Protein AF-A0A0J8B0I5-F1 (afdb_monomer_lite)

Radius of gyration: 16.63 Å; chains: 1; bounding box: 48×39×41 Å

Foldseek 3Di:
DQVQVVVLLVVQVVPPVSVVVCVVVVHDSLNQDAVLVVLCQQLLNAQKDWSQSQDQVCQVVCCVRPVVVVVQACDDDPRFGWHKDFQCAEDEPVDTRHRIIMIGGCNHPCNVVCCCRGHVDNYDYQVSVCVNGVHLDGPVPDDLQQKKKKFKAQPVPRRTNDIDIDGPVCVVSVVVSNVVCCVRSVTDIDIDIGDPVVCVVPD

Structure (mmCIF, N/CA/C/O backbone):
data_AF-A0A0J8B0I5-F1
#
_entry.id   AF-A0A0J8B0I5-F1
#
loop_
_atom_site.group_PDB
_atom_site.id
_atom_site.type_symbol
_atom_site.label_atom_id
_atom_site.label_alt_id
_atom_site.label_comp_id
_atom_site.label_asym_id
_atom_site.label_entity_id
_atom_site.label_seq_id
_atom_site.pdbx_PDB_ins_code
_atom_site.Cartn_x
_atom_site.Cartn_y
_atom_site.Cartn_z
_atom_site.occupancy
_atom_site.B_iso_or_equiv
_atom_site.auth_seq_id
_atom_site.auth_comp_id
_atom_site.auth_asym_id
_atom_site.auth_atom_id
_atom_site.pdbx_PDB_model_num
ATOM 1 N N . PHE A 1 1 ? -8.638 9.004 9.728 1.00 93.38 1 PHE A N 1
ATOM 2 C CA . PHE A 1 1 ? -7.452 8.224 9.320 1.00 93.38 1 PHE A CA 1
ATOM 3 C C . PHE A 1 1 ? -6.176 9.071 9.271 1.00 93.38 1 PHE A C 1
ATOM 5 O O . PHE A 1 1 ? -5.475 9.042 10.267 1.00 93.38 1 PHE A O 1
ATOM 12 N N . ARG A 1 2 ? -5.913 9.894 8.232 1.00 92.44 2 ARG A N 1
ATOM 13 C CA . ARG A 1 2 ? -4.651 10.672 8.061 1.00 92.44 2 ARG A CA 1
ATOM 14 C C . ARG A 1 2 ? -4.089 11.294 9.349 1.00 92.44 2 ARG A C 1
ATOM 16 O O . ARG A 1 2 ? -3.012 10.924 9.771 1.00 92.44 2 ARG A O 1
ATOM 23 N N . LYS A 1 3 ? -4.862 12.154 10.027 1.00 93.31 3 LYS A N 1
ATOM 24 C CA . LYS A 1 3 ? -4.422 12.821 11.271 1.00 93.31 3 LYS A CA 1
ATOM 25 C C . LYS A 1 3 ? -3.973 11.851 12.377 1.00 93.31 3 LYS A C 1
ATOM 27 O O . LYS A 1 3 ? -3.073 12.177 13.135 1.00 93.31 3 LYS A O 1
ATOM 32 N N . ILE A 1 4 ? -4.632 10.697 12.487 1.00 95.81 4 ILE A N 1
ATOM 33 C CA . ILE A 1 4 ? -4.350 9.685 13.515 1.00 95.81 4 ILE A CA 1
ATOM 34 C C . ILE A 1 4 ? -3.094 8.900 13.134 1.00 95.81 4 ILE A C 1
ATOM 36 O O . ILE A 1 4 ? -2.227 8.690 13.974 1.00 95.81 4 ILE A O 1
ATOM 40 N N . GLU A 1 5 ? -2.973 8.521 11.861 1.00 94.06 5 GLU A N 1
ATOM 41 C CA . GLU A 1 5 ? -1.766 7.880 11.340 1.00 94.06 5 GLU A CA 1
ATOM 42 C C . GLU A 1 5 ? -0.538 8.791 11.503 1.00 94.06 5 GLU A C 1
ATOM 44 O O . GLU A 1 5 ? 0.481 8.355 12.031 1.00 94.06 5 GLU A O 1
ATOM 49 N N . ASP A 1 6 ? -0.648 10.067 11.121 1.00 90.75 6 ASP A N 1
ATOM 50 C CA . ASP A 1 6 ? 0.443 11.036 11.255 1.00 90.75 6 ASP A CA 1
ATOM 51 C C . ASP A 1 6 ? 0.885 11.200 12.716 1.00 90.75 6 ASP A C 1
ATOM 53 O O . ASP A 1 6 ? 2.084 11.248 12.999 1.00 90.75 6 ASP A O 1
ATOM 57 N N . ALA A 1 7 ? -0.068 11.260 13.653 1.00 92.12 7 ALA A N 1
ATOM 58 C CA . ALA A 1 7 ? 0.228 11.324 15.081 1.00 92.12 7 ALA A CA 1
ATOM 59 C C . ALA A 1 7 ? 0.941 10.054 15.580 1.00 92.12 7 ALA A C 1
ATOM 61 O O . ALA A 1 7 ? 1.969 10.160 16.243 1.00 92.12 7 ALA A O 1
ATOM 62 N N . CYS A 1 8 ? 0.445 8.870 15.205 1.00 92.50 8 CYS A N 1
ATOM 63 C CA . CYS A 1 8 ? 1.052 7.580 15.544 1.00 92.50 8 CYS A CA 1
ATOM 64 C C . CYS A 1 8 ? 2.508 7.496 15.066 1.00 92.50 8 CYS A C 1
ATOM 66 O O . CYS A 1 8 ? 3.409 7.193 15.852 1.00 92.50 8 CYS A O 1
ATOM 68 N N . TRP A 1 9 ? 2.763 7.844 13.801 1.00 89.69 9 TRP A N 1
ATOM 69 C CA . TRP A 1 9 ? 4.121 7.850 13.265 1.00 89.69 9 TRP A CA 1
ATOM 70 C C . TRP A 1 9 ? 5.005 8.889 13.936 1.00 89.69 9 TRP A C 1
ATOM 72 O O . TRP A 1 9 ? 6.150 8.575 14.237 1.00 89.69 9 TRP A O 1
ATOM 82 N N . SER A 1 10 ? 4.480 10.076 14.246 1.00 88.94 10 SER A N 1
ATOM 83 C CA . SER A 1 10 ? 5.233 11.108 14.973 1.00 88.94 10 SER A CA 1
ATOM 84 C C . SER A 1 10 ? 5.666 10.634 16.366 1.00 88.94 10 SER A C 1
ATOM 86 O O . SER A 1 10 ? 6.765 10.955 16.810 1.00 88.94 10 SER A O 1
ATOM 88 N N . THR A 1 11 ? 4.839 9.835 17.044 1.00 89.81 11 THR A N 1
ATOM 89 C CA . THR A 1 11 ? 5.200 9.203 18.321 1.00 89.81 11 THR A CA 1
ATOM 90 C C . THR A 1 11 ? 6.237 8.095 18.140 1.00 89.81 11 THR A C 1
ATOM 92 O O . THR A 1 11 ? 7.192 8.025 18.908 1.00 89.81 11 THR A O 1
ATOM 95 N N . LEU A 1 12 ? 6.084 7.237 17.128 1.00 87.75 12 LEU A N 1
ATOM 96 C CA . LEU A 1 12 ? 6.985 6.100 16.917 1.00 87.75 12 LEU A CA 1
ATOM 97 C C . LEU A 1 12 ? 8.371 6.507 16.409 1.00 87.75 12 LEU A C 1
ATOM 99 O O . LEU A 1 12 ? 9.351 5.898 16.819 1.00 87.75 12 LEU A O 1
ATOM 103 N N . VAL A 1 13 ? 8.496 7.550 15.585 1.00 87.25 13 VAL A N 1
ATOM 104 C CA . VAL A 1 13 ? 9.822 8.038 15.149 1.00 87.25 13 VAL A CA 1
ATOM 105 C C . VAL A 1 13 ? 10.634 8.672 16.281 1.00 87.25 13 VAL A C 1
ATOM 107 O O . VAL A 1 13 ? 11.837 8.838 16.134 1.00 87.25 13 VAL A O 1
ATOM 110 N N . ALA A 1 14 ? 10.004 9.000 17.413 1.00 86.69 14 ALA A N 1
ATOM 111 C CA . ALA A 1 14 ? 10.704 9.410 18.630 1.00 86.69 14 ALA A CA 1
ATOM 112 C C . ALA A 1 14 ? 11.226 8.215 19.459 1.00 86.69 14 ALA A C 1
ATOM 114 O O . ALA A 1 14 ? 11.848 8.419 20.497 1.00 86.69 14 ALA A O 1
ATOM 115 N N . ASN A 1 15 ? 10.948 6.975 19.039 1.00 88.31 15 ASN A N 1
ATOM 116 C CA . ASN A 1 15 ? 11.415 5.755 19.687 1.00 88.31 15 ASN A CA 1
ATOM 117 C C . ASN A 1 15 ? 12.621 5.177 18.927 1.00 88.31 15 ASN A C 1
ATOM 119 O O . ASN A 1 15 ? 12.478 4.681 17.809 1.00 88.31 15 ASN A O 1
ATOM 123 N N . ASP A 1 16 ? 13.796 5.184 19.559 1.00 88.31 16 ASP A N 1
ATOM 124 C CA . ASP A 1 16 ? 15.051 4.716 18.952 1.00 88.31 16 ASP A CA 1
ATOM 125 C C . ASP A 1 16 ? 14.989 3.257 18.479 1.00 88.31 16 ASP A C 1
ATOM 127 O O . ASP A 1 16 ? 15.507 2.930 17.413 1.00 88.31 16 ASP A O 1
ATOM 131 N N . ASP A 1 17 ? 14.316 2.374 19.223 1.00 89.56 17 ASP A N 1
ATOM 132 C CA . ASP A 1 17 ? 14.155 0.964 18.840 1.00 89.56 17 ASP A CA 1
ATOM 133 C C . ASP A 1 17 ? 13.307 0.829 17.564 1.00 89.56 17 ASP A C 1
ATOM 135 O O . ASP A 1 17 ? 13.576 -0.022 16.713 1.00 89.56 17 ASP A O 1
ATOM 139 N N . PHE A 1 18 ? 12.308 1.696 17.379 1.00 88.44 18 PHE A N 1
ATOM 140 C CA . PHE A 1 18 ? 11.523 1.734 16.146 1.00 88.44 18 PHE A CA 1
ATOM 141 C C . PHE A 1 18 ? 12.372 2.201 14.963 1.00 88.44 18 PHE A C 1
ATOM 143 O O . PHE A 1 18 ? 12.383 1.532 13.930 1.00 88.44 18 PHE A O 1
ATOM 150 N N . VAL A 1 19 ? 13.122 3.294 15.127 1.00 87.31 19 VAL A N 1
ATOM 151 C CA . VAL A 1 19 ? 13.994 3.845 14.076 1.00 87.31 19 VAL A CA 1
ATOM 152 C C . VAL A 1 19 ? 15.066 2.834 13.666 1.00 87.31 19 VAL A C 1
ATOM 154 O O . VAL A 1 19 ? 15.187 2.527 12.483 1.00 87.31 19 VAL A O 1
ATOM 157 N N . GLN A 1 20 ? 15.748 2.209 14.630 1.00 87.12 20 GLN A N 1
ATOM 158 C CA . GLN A 1 20 ? 16.742 1.164 14.358 1.00 87.12 20 GLN A CA 1
ATOM 159 C C . GLN A 1 20 ? 16.147 -0.024 13.588 1.00 87.12 20 GLN A C 1
ATOM 161 O O . GLN A 1 20 ? 16.802 -0.601 12.720 1.00 87.12 20 GLN A O 1
ATOM 166 N N . CYS A 1 21 ? 14.895 -0.392 13.876 1.00 86.44 21 CYS A N 1
ATOM 167 C CA . CYS A 1 21 ? 14.205 -1.460 13.155 1.00 86.44 21 CYS A CA 1
ATOM 168 C C . CYS A 1 21 ? 13.904 -1.098 11.697 1.00 86.44 21 CYS A C 1
ATOM 170 O O . CYS A 1 21 ? 13.974 -1.976 10.834 1.00 86.44 21 CYS A O 1
ATOM 172 N N . LEU A 1 22 ? 13.574 0.165 11.419 1.00 85.69 22 LEU A N 1
ATOM 173 C CA . LEU A 1 22 ? 13.362 0.652 10.056 1.00 85.69 22 LEU A CA 1
ATOM 174 C C . LEU A 1 22 ? 14.678 0.736 9.280 1.00 85.69 22 LEU A C 1
ATOM 176 O O . LEU A 1 22 ? 14.752 0.232 8.157 1.00 85.69 22 LEU A O 1
ATOM 180 N N . ASP A 1 23 ? 15.725 1.274 9.906 1.00 84.69 23 ASP A N 1
ATOM 181 C CA . ASP A 1 23 ? 17.054 1.409 9.303 1.00 84.69 23 ASP A CA 1
ATOM 182 C C . ASP A 1 23 ? 17.643 0.043 8.940 1.00 84.69 23 ASP A C 1
ATOM 184 O O . ASP A 1 23 ? 18.123 -0.154 7.823 1.00 84.69 23 ASP A O 1
ATOM 188 N N . ALA A 1 24 ? 17.516 -0.945 9.833 1.00 84.50 24 ALA A N 1
ATOM 189 C CA . ALA A 1 24 ? 17.946 -2.321 9.577 1.00 84.50 24 ALA A CA 1
ATOM 190 C C . ALA A 1 24 ? 17.230 -2.974 8.378 1.00 84.50 24 ALA A C 1
ATOM 192 O O . ALA A 1 24 ? 17.738 -3.937 7.805 1.00 84.50 24 ALA A O 1
ATOM 193 N N . LYS A 1 25 ? 16.055 -2.461 7.995 1.00 78.56 25 LYS A N 1
ATOM 194 C CA . LYS A 1 25 ? 15.281 -2.911 6.831 1.00 78.56 25 LYS A CA 1
ATOM 195 C C . LYS A 1 25 ? 15.440 -2.006 5.607 1.00 78.56 25 LYS A C 1
ATOM 197 O O . LYS A 1 25 ? 14.862 -2.307 4.568 1.00 78.56 25 LYS A O 1
ATOM 202 N N . GLY A 1 26 ? 16.188 -0.907 5.717 1.00 80.62 26 GLY A N 1
ATOM 203 C CA . GLY A 1 26 ? 16.295 0.106 4.665 1.00 80.62 26 GLY A CA 1
ATOM 204 C C . GLY A 1 26 ? 14.974 0.823 4.362 1.00 80.62 26 GLY A C 1
ATOM 205 O O . GLY A 1 26 ? 14.811 1.365 3.269 1.00 80.62 26 GLY A O 1
ATOM 206 N N . VAL A 1 27 ? 14.023 0.815 5.300 1.00 77.94 27 VAL A N 1
ATOM 207 C CA . VAL A 1 27 ? 12.700 1.427 5.131 1.00 77.94 27 VAL A CA 1
ATOM 208 C C . VAL A 1 27 ? 12.740 2.846 5.674 1.00 77.94 27 VAL A C 1
ATOM 210 O O . VAL A 1 27 ? 13.130 3.079 6.813 1.00 77.94 27 VAL A O 1
ATOM 213 N N . ARG A 1 28 ? 12.298 3.818 4.877 1.00 73.19 28 ARG A N 1
ATOM 214 C CA . ARG A 1 28 ? 12.150 5.197 5.350 1.00 73.19 28 ARG A CA 1
ATOM 215 C C . ARG A 1 28 ? 10.818 5.375 6.074 1.00 73.19 28 ARG A C 1
ATOM 217 O O . ARG A 1 28 ? 9.810 4.787 5.694 1.00 73.19 28 ARG A O 1
ATOM 224 N N . SER A 1 29 ? 10.781 6.255 7.071 1.00 68.94 29 SER A N 1
ATOM 225 C CA . SER A 1 29 ? 9.561 6.530 7.843 1.00 68.94 29 SER A CA 1
ATOM 226 C C . SER A 1 29 ? 8.408 7.102 7.003 1.00 68.94 29 SER A C 1
ATOM 228 O O . SER A 1 29 ? 7.244 6.887 7.335 1.00 68.94 29 SER A O 1
ATOM 230 N N . ASP A 1 30 ? 8.698 7.789 5.893 1.00 67.31 30 ASP A N 1
ATOM 231 C CA . ASP A 1 30 ? 7.682 8.284 4.958 1.00 67.31 30 ASP A CA 1
ATOM 232 C C . ASP A 1 30 ? 7.039 7.174 4.114 1.00 67.31 30 ASP A C 1
ATOM 234 O O . ASP A 1 30 ? 5.882 7.327 3.722 1.00 67.31 30 ASP A O 1
ATOM 238 N N . ALA A 1 31 ? 7.727 6.046 3.911 1.00 68.94 31 ALA A N 1
ATOM 239 C CA . ALA A 1 31 ? 7.198 4.872 3.211 1.00 68.94 31 ALA A CA 1
ATOM 240 C C . ALA A 1 31 ? 6.161 4.083 4.036 1.00 68.94 31 ALA A C 1
ATOM 242 O O . ALA A 1 31 ? 5.453 3.240 3.494 1.00 68.94 31 ALA A O 1
ATOM 243 N N . LEU A 1 32 ? 6.032 4.370 5.338 1.00 79.62 32 LEU A N 1
ATOM 244 C CA . LEU A 1 32 ? 5.053 3.723 6.222 1.00 79.62 32 LEU A CA 1
ATOM 245 C C . LEU A 1 32 ? 3.645 4.313 6.117 1.00 79.62 32 LEU A C 1
ATOM 247 O O . LEU A 1 32 ? 2.687 3.731 6.626 1.00 79.62 32 LEU A O 1
ATOM 251 N N . ARG A 1 33 ? 3.519 5.500 5.518 1.00 86.62 33 ARG A N 1
ATOM 252 C CA . ARG A 1 33 ? 2.250 6.220 5.429 1.00 86.62 33 ARG A CA 1
ATOM 253 C C . ARG A 1 33 ? 1.376 5.592 4.358 1.00 86.62 33 ARG A C 1
ATOM 255 O O . ARG A 1 33 ? 1.685 5.672 3.174 1.00 86.62 33 ARG A O 1
ATOM 262 N N . ILE A 1 34 ? 0.237 5.051 4.773 1.00 91.19 34 ILE A N 1
ATOM 263 C CA . ILE A 1 34 ? -0.727 4.421 3.869 1.00 91.19 34 ILE A CA 1
ATOM 264 C C . ILE A 1 34 ? -2.004 5.244 3.686 1.00 91.19 34 ILE A C 1
ATOM 266 O O . ILE A 1 34 ? -2.812 4.898 2.827 1.00 91.19 34 ILE A O 1
ATOM 270 N N . HIS A 1 35 ? -2.226 6.342 4.429 1.00 91.12 35 HIS A N 1
ATOM 271 C CA . HIS A 1 35 ? -3.487 7.102 4.354 1.00 91.12 35 HIS A CA 1
ATOM 272 C C . HIS A 1 35 ? -3.877 7.551 2.945 1.00 91.12 35 HIS A C 1
ATOM 274 O O . HIS A 1 35 ? -5.065 7.680 2.647 1.00 91.12 35 HIS A O 1
ATOM 280 N N . ALA A 1 36 ? -2.899 7.829 2.091 1.00 87.88 36 ALA A N 1
ATOM 281 C CA . ALA A 1 36 ? -3.153 8.250 0.726 1.00 87.88 36 ALA A CA 1
ATOM 282 C C . ALA A 1 36 ? -3.623 7.076 -0.151 1.00 87.88 36 ALA A C 1
ATOM 284 O O . ALA A 1 36 ? -4.564 7.234 -0.926 1.00 87.88 36 ALA A O 1
ATOM 285 N N . GLU A 1 37 ? -3.087 5.871 0.049 1.00 91.81 37 GLU A N 1
ATOM 286 C CA . GLU A 1 37 ? -3.643 4.666 -0.568 1.00 91.81 37 GLU A CA 1
ATOM 287 C C . GLU A 1 37 ? -5.017 4.299 0.010 1.00 91.81 37 GLU A C 1
ATOM 289 O O . GLU A 1 37 ? -5.921 3.906 -0.732 1.00 91.81 37 GLU A O 1
ATOM 294 N N . ILE A 1 38 ? -5.235 4.510 1.313 1.00 94.06 38 ILE A N 1
ATOM 295 C CA . ILE A 1 38 ? -6.562 4.362 1.928 1.00 94.06 38 ILE A CA 1
ATOM 296 C C . ILE A 1 38 ? -7.570 5.315 1.285 1.00 94.06 38 ILE A C 1
ATOM 298 O O . ILE A 1 38 ? -8.698 4.908 1.008 1.00 94.06 38 ILE A O 1
ATOM 302 N N . LEU A 1 39 ? -7.175 6.552 0.973 1.00 91.44 39 LEU A N 1
ATOM 303 C CA . LEU A 1 39 ? -8.024 7.478 0.226 1.00 91.44 39 LEU A CA 1
ATOM 304 C C . LEU A 1 39 ? -8.413 6.903 -1.145 1.00 91.44 39 LEU A C 1
ATOM 306 O O . LEU A 1 39 ? -9.578 7.003 -1.526 1.00 91.44 39 LEU A O 1
ATOM 310 N N . PHE A 1 40 ? -7.496 6.243 -1.858 1.00 92.00 40 PHE A N 1
ATOM 311 C CA . PHE A 1 40 ? -7.823 5.570 -3.118 1.00 92.00 40 PHE A CA 1
ATOM 312 C C . PHE A 1 40 ? -8.828 4.424 -2.935 1.00 92.00 40 PHE A C 1
ATOM 314 O O . PHE A 1 40 ? -9.755 4.296 -3.738 1.00 92.00 40 PHE A O 1
ATOM 321 N N . CYS A 1 41 ? -8.712 3.634 -1.862 1.00 93.38 41 CYS A N 1
ATOM 322 C CA . CYS A 1 41 ? -9.718 2.628 -1.504 1.00 93.38 41 CYS A CA 1
ATOM 323 C C . CYS A 1 41 ? -11.091 3.253 -1.224 1.00 93.38 41 CYS A C 1
ATOM 325 O O . CYS A 1 41 ? -12.102 2.790 -1.756 1.00 93.38 41 CYS A O 1
ATOM 327 N N . LEU A 1 42 ? -11.128 4.336 -0.441 1.00 93.31 42 LEU A N 1
ATOM 328 C CA . LEU A 1 42 ? -12.356 5.055 -0.083 1.00 93.31 42 LEU A CA 1
ATOM 329 C C . LEU A 1 42 ? -13.049 5.698 -1.293 1.00 93.31 42 LEU A C 1
ATOM 331 O O . LEU A 1 42 ? -14.270 5.836 -1.302 1.00 93.31 42 LEU A O 1
ATOM 335 N N . ARG A 1 43 ? -12.279 6.068 -2.323 1.00 91.06 43 ARG A N 1
ATOM 336 C CA . ARG A 1 43 ? -12.780 6.591 -3.605 1.00 91.06 43 ARG A CA 1
ATOM 337 C C . ARG A 1 43 ? -13.111 5.500 -4.629 1.00 91.06 43 ARG A C 1
ATOM 339 O O . ARG A 1 43 ? -13.474 5.824 -5.755 1.00 91.06 43 ARG A O 1
ATOM 346 N N . GLY A 1 44 ? -12.979 4.222 -4.269 1.00 90.69 44 GLY A N 1
ATOM 347 C CA . GLY A 1 44 ? -13.272 3.103 -5.168 1.00 90.69 44 GLY A CA 1
ATOM 348 C C . GLY A 1 44 ? -12.269 2.929 -6.315 1.00 90.69 44 GLY A C 1
ATOM 349 O O . GLY A 1 44 ? -12.617 2.346 -7.336 1.00 90.69 44 GLY A O 1
ATOM 350 N N . LEU A 1 45 ? -11.038 3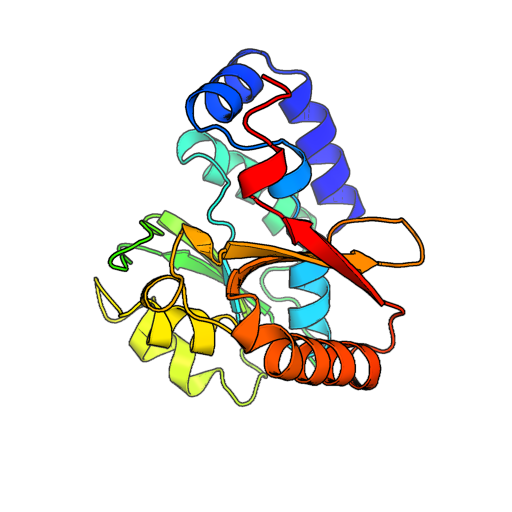.433 -6.174 1.00 90.69 45 LEU A N 1
ATOM 351 C CA . LEU A 1 45 ? -9.963 3.279 -7.170 1.00 90.69 45 LEU A CA 1
ATOM 352 C C . LEU A 1 45 ? -9.124 2.025 -6.947 1.00 90.69 45 LEU A C 1
ATOM 354 O O . LEU A 1 45 ? -8.514 1.495 -7.876 1.00 90.69 45 LEU A O 1
ATOM 358 N N . LYS A 1 46 ? -9.037 1.599 -5.687 1.00 93.88 46 LYS A N 1
ATOM 359 C CA . LYS A 1 46 ? -8.337 0.391 -5.271 1.00 93.88 46 LYS A CA 1
ATOM 360 C C . LYS A 1 46 ? -9.314 -0.499 -4.520 1.00 93.88 46 LYS A C 1
ATOM 362 O O . LYS A 1 46 ? -10.135 -0.025 -3.736 1.00 93.88 46 LYS A O 1
ATOM 367 N N . ALA A 1 47 ? -9.218 -1.798 -4.775 1.00 95.56 47 ALA A N 1
ATOM 368 C CA . ALA A 1 47 ? -9.925 -2.798 -3.987 1.00 95.56 47 ALA A CA 1
ATOM 369 C C . ALA A 1 47 ? -9.208 -3.066 -2.663 1.00 95.56 47 ALA A C 1
ATOM 371 O O . ALA A 1 47 ? -9.852 -3.425 -1.681 1.00 95.56 47 ALA A O 1
ATOM 372 N N . VAL A 1 48 ? -7.877 -2.947 -2.667 1.00 96.31 48 VAL A N 1
ATOM 373 C CA . VAL A 1 48 ? -7.005 -3.405 -1.591 1.00 96.31 48 VAL A CA 1
ATOM 374 C C . VAL A 1 48 ? -5.831 -2.454 -1.398 1.00 96.31 48 VAL A C 1
ATOM 376 O O . VAL A 1 48 ? -5.247 -1.977 -2.373 1.00 96.31 48 VAL A O 1
ATOM 379 N N . VAL A 1 49 ? -5.460 -2.254 -0.134 1.00 95.50 49 VAL A N 1
ATOM 380 C CA . VAL A 1 49 ? -4.178 -1.687 0.305 1.00 95.50 49 VAL A CA 1
ATOM 381 C C . VAL A 1 49 ? -3.561 -2.638 1.321 1.00 95.50 49 VAL A C 1
ATOM 383 O O . VAL A 1 49 ? -4.265 -3.117 2.210 1.00 95.50 49 VAL A O 1
ATOM 386 N N . ILE A 1 50 ? -2.264 -2.913 1.197 1.00 94.62 50 ILE A N 1
ATOM 387 C CA . ILE A 1 50 ? -1.514 -3.760 2.131 1.00 94.62 50 ILE A CA 1
ATOM 388 C C . ILE A 1 50 ? -0.490 -2.882 2.842 1.00 94.62 50 ILE A C 1
ATOM 390 O O . ILE A 1 50 ? 0.329 -2.239 2.196 1.00 94.62 50 ILE A O 1
ATOM 394 N N . ALA A 1 51 ? -0.523 -2.871 4.171 1.00 93.06 51 ALA A N 1
ATOM 395 C CA . ALA A 1 51 ? 0.478 -2.203 4.994 1.00 93.06 51 ALA A CA 1
ATOM 396 C C . ALA A 1 51 ? 1.693 -3.128 5.195 1.00 93.06 51 ALA A C 1
ATOM 398 O O . ALA A 1 51 ? 1.886 -3.683 6.281 1.00 93.06 51 ALA A O 1
ATOM 399 N N . SER A 1 52 ? 2.466 -3.345 4.127 1.00 88.50 52 SER A N 1
ATOM 400 C CA . SER A 1 52 ? 3.613 -4.270 4.105 1.00 88.50 52 SER A CA 1
ATOM 401 C C . SER A 1 52 ? 4.773 -3.804 4.983 1.00 88.50 52 SER A C 1
ATOM 403 O O . SER A 1 52 ? 5.425 -4.612 5.643 1.00 88.50 52 SER A O 1
ATOM 405 N N . GLU A 1 53 ? 4.985 -2.491 5.043 1.00 87.56 53 GLU A N 1
ATOM 406 C CA . GLU A 1 53 ? 6.183 -1.903 5.644 1.00 87.56 53 GLU A CA 1
ATOM 407 C C . GLU A 1 53 ? 6.130 -1.803 7.177 1.00 87.56 53 GLU A C 1
ATOM 409 O O . GLU A 1 53 ? 7.138 -1.510 7.819 1.00 87.56 53 GLU A O 1
ATOM 414 N N . ILE A 1 54 ? 4.981 -2.087 7.805 1.00 89.50 54 ILE A N 1
ATOM 415 C CA . ILE A 1 54 ? 4.849 -2.041 9.267 1.00 89.50 54 ILE A CA 1
ATOM 416 C C . ILE A 1 54 ? 5.548 -3.267 9.878 1.00 89.50 54 ILE A C 1
ATOM 418 O O . ILE A 1 54 ? 5.097 -4.405 9.663 1.00 89.50 54 ILE A O 1
ATOM 422 N N . PRO A 1 55 ? 6.609 -3.088 10.695 1.00 89.12 55 PRO A N 1
ATOM 423 C CA . PRO A 1 55 ? 7.309 -4.221 11.284 1.00 89.12 55 PRO A CA 1
ATOM 424 C C . PRO A 1 55 ? 6.386 -5.041 12.191 1.00 89.12 55 PRO A C 1
ATOM 426 O O . PRO A 1 55 ? 5.579 -4.482 12.930 1.00 89.12 55 PRO A O 1
ATOM 429 N N . ALA A 1 56 ? 6.545 -6.370 12.174 1.00 89.94 56 ALA A N 1
ATOM 430 C CA . ALA A 1 56 ? 5.637 -7.320 12.825 1.00 89.94 56 ALA A CA 1
ATOM 431 C C . ALA A 1 56 ? 5.274 -6.954 14.274 1.00 89.94 56 ALA A C 1
ATOM 433 O O . ALA A 1 56 ? 4.095 -6.940 14.624 1.00 89.94 56 ALA A O 1
ATOM 434 N N . ARG A 1 57 ? 6.265 -6.570 15.091 1.00 90.94 57 ARG A N 1
ATOM 435 C CA . ARG A 1 57 ? 6.059 -6.193 16.500 1.00 90.94 57 ARG A CA 1
ATOM 436 C C . ARG A 1 57 ? 5.227 -4.919 16.709 1.00 90.94 57 ARG A C 1
ATOM 438 O O . ARG A 1 57 ? 4.646 -4.757 17.773 1.00 90.94 57 ARG A O 1
ATOM 445 N N . TYR A 1 58 ? 5.135 -4.042 15.708 1.00 91.94 58 TYR A N 1
ATOM 446 C CA . TYR A 1 58 ? 4.349 -2.803 15.777 1.00 91.94 58 TYR A CA 1
ATOM 447 C C . TYR A 1 58 ? 2.986 -2.910 15.090 1.00 91.94 58 TYR A C 1
ATOM 449 O O . TYR A 1 58 ? 2.212 -1.958 15.141 1.00 91.94 58 TYR A O 1
ATOM 457 N N . ARG A 1 59 ? 2.643 -4.049 14.474 1.00 92.81 59 ARG A N 1
ATOM 458 C CA . ARG A 1 59 ? 1.341 -4.215 13.806 1.00 92.81 59 ARG A CA 1
ATOM 459 C C . ARG A 1 59 ? 0.174 -4.133 14.793 1.00 92.81 59 ARG A C 1
ATOM 461 O O . ARG A 1 59 ? -0.807 -3.465 14.494 1.00 92.81 59 ARG A O 1
ATOM 468 N N . GLY A 1 60 ? 0.315 -4.731 15.981 1.00 94.75 60 GLY A N 1
ATOM 469 C CA . GLY A 1 60 ? -0.667 -4.594 17.066 1.00 94.75 60 GLY A CA 1
ATOM 470 C C . GLY A 1 60 ? -0.788 -3.150 17.555 1.00 94.75 60 GLY A C 1
ATOM 471 O O . GLY A 1 60 ? -1.883 -2.611 17.636 1.00 94.75 60 GLY A O 1
ATOM 472 N N . TYR A 1 61 ? 0.346 -2.467 17.743 1.00 94.62 61 TYR A N 1
ATOM 473 C CA . TYR A 1 61 ? 0.342 -1.047 18.097 1.00 94.62 61 TYR A CA 1
ATOM 474 C C . TYR A 1 61 ? -0.373 -0.191 17.040 1.00 94.62 61 TYR A C 1
ATOM 476 O O . TYR A 1 61 ? -1.194 0.655 17.386 1.00 94.62 61 TYR A O 1
ATOM 484 N N . PHE A 1 62 ? -0.111 -0.421 15.751 1.00 95.44 62 PHE A N 1
ATOM 485 C CA . PHE A 1 62 ? -0.790 0.288 14.666 1.00 95.44 62 PHE A CA 1
ATOM 486 C C . PHE A 1 62 ? -2.292 -0.024 14.614 1.00 95.44 62 PHE A C 1
ATOM 488 O O . PHE A 1 62 ? -3.098 0.868 14.350 1.00 95.44 62 PHE A O 1
ATOM 495 N N . TRP A 1 63 ? -2.687 -1.265 14.900 1.00 97.00 63 TRP A N 1
ATOM 496 C CA . TRP A 1 63 ? -4.095 -1.635 15.024 1.00 97.00 63 TRP A CA 1
ATOM 497 C C . TRP A 1 63 ? -4.793 -0.809 16.114 1.00 97.00 63 TRP A C 1
ATOM 499 O O . TRP A 1 63 ? -5.770 -0.112 15.829 1.00 97.00 63 TRP A O 1
ATOM 509 N N . ASP A 1 64 ? -4.231 -0.807 17.323 1.00 97.31 64 ASP A N 1
ATOM 510 C CA . ASP A 1 64 ? -4.818 -0.152 18.496 1.00 97.31 64 ASP A CA 1
ATOM 511 C C . ASP A 1 64 ? -4.795 1.380 18.409 1.00 97.31 64 ASP A C 1
ATOM 513 O O . ASP A 1 64 ? -5.692 2.042 18.926 1.00 97.31 64 ASP A O 1
ATOM 517 N N . ASN A 1 65 ? -3.787 1.956 17.745 1.00 96.94 65 ASN A N 1
ATOM 518 C CA . ASN A 1 65 ? -3.570 3.407 17.718 1.00 96.94 65 ASN A CA 1
ATOM 519 C C . ASN A 1 65 ? -3.981 4.074 16.400 1.00 96.94 65 ASN A C 1
ATOM 521 O O . ASN A 1 65 ? -4.120 5.295 16.365 1.00 96.94 65 ASN A O 1
ATOM 525 N N . VAL A 1 66 ? -4.199 3.313 15.321 1.00 97.38 66 VAL A N 1
ATOM 526 C CA . VAL A 1 66 ? -4.601 3.859 14.013 1.00 97.38 66 VAL A CA 1
ATOM 527 C C . VAL A 1 66 ? -5.870 3.212 13.491 1.00 97.38 66 VAL A C 1
ATOM 529 O O . VAL A 1 66 ? -6.835 3.928 13.224 1.00 97.38 66 VAL A O 1
ATOM 532 N N . VAL A 1 67 ? -5.910 1.885 13.352 1.00 97.38 67 VAL A N 1
ATOM 533 C CA . VAL A 1 67 ? -7.059 1.204 12.728 1.00 97.38 67 VAL A CA 1
ATOM 534 C C . VAL A 1 67 ? -8.324 1.405 13.558 1.00 97.38 67 VAL A C 1
ATOM 536 O O . VAL A 1 67 ? -9.281 1.998 13.055 1.00 97.38 67 VAL A O 1
ATOM 539 N N . VAL A 1 68 ? -8.302 1.009 14.833 1.00 97.31 68 VAL A N 1
ATOM 540 C CA . VAL A 1 68 ? -9.465 1.112 15.728 1.00 97.31 68 VAL A CA 1
ATOM 541 C C . VAL A 1 68 ? -9.897 2.570 15.938 1.00 97.31 68 VAL A C 1
ATOM 543 O O . VAL A 1 68 ? -11.056 2.884 15.657 1.00 97.31 68 VAL A O 1
ATOM 546 N N . PRO A 1 69 ? -9.015 3.513 16.334 1.00 97.81 69 PRO A N 1
ATOM 547 C CA . PRO A 1 69 ? -9.443 4.881 16.635 1.00 97.81 69 PRO A CA 1
ATOM 548 C C . PRO A 1 69 ? -9.875 5.668 15.397 1.00 97.81 69 PRO A C 1
ATOM 550 O O . PRO A 1 69 ? -10.602 6.655 15.507 1.00 97.81 69 PRO A O 1
ATOM 553 N N . SER A 1 70 ? -9.427 5.268 14.202 1.00 97.38 70 SER A N 1
ATOM 554 C CA . SER A 1 70 ? -9.842 5.930 12.965 1.00 97.38 70 SER A CA 1
ATOM 555 C C . SER A 1 70 ? -11.233 5.539 12.480 1.00 97.38 70 SER A C 1
ATOM 557 O O . SER A 1 70 ? -11.744 6.231 11.595 1.00 97.38 70 SER A O 1
ATOM 559 N N . GLY A 1 71 ? -11.813 4.457 13.014 1.00 97.12 71 GLY A N 1
ATOM 560 C CA . GLY A 1 71 ? -13.091 3.908 12.560 1.00 97.12 71 GLY A CA 1
ATOM 561 C C . GLY A 1 71 ? -13.064 3.426 11.108 1.00 97.12 71 GLY A C 1
ATOM 562 O O . GLY A 1 71 ? -14.099 3.429 10.447 1.00 97.12 71 GLY A O 1
ATOM 563 N N . ILE A 1 72 ? -11.879 3.097 10.576 1.00 97.44 72 ILE A N 1
ATOM 564 C CA . ILE A 1 72 ? -11.735 2.664 9.182 1.00 97.44 72 ILE A CA 1
ATOM 565 C C . ILE A 1 72 ? -12.238 1.235 8.975 1.00 97.44 72 ILE A C 1
ATOM 567 O O . ILE A 1 72 ? -12.791 0.944 7.920 1.00 97.44 72 ILE A O 1
ATOM 571 N N . ASP A 1 73 ? -12.074 0.357 9.965 1.00 97.44 73 ASP A N 1
ATOM 572 C CA . ASP A 1 73 ? -12.654 -0.982 9.928 1.00 97.44 73 ASP A CA 1
ATOM 573 C C . ASP A 1 73 ? -14.159 -0.896 10.199 1.00 97.44 73 ASP A C 1
ATOM 575 O O . ASP A 1 73 ? -14.588 -0.341 11.211 1.00 97.44 73 ASP A O 1
ATOM 579 N N . GLY A 1 74 ? -14.965 -1.374 9.252 1.00 95.81 74 GLY A N 1
ATOM 580 C CA . GLY A 1 74 ? -16.413 -1.176 9.247 1.00 95.81 74 GLY A CA 1
ATOM 581 C C . GLY A 1 74 ? -16.869 0.179 8.691 1.00 95.81 74 GLY A C 1
ATOM 582 O O . GLY A 1 74 ? -18.066 0.472 8.732 1.00 95.81 74 GLY A O 1
ATOM 583 N N . PHE A 1 75 ? -15.964 1.007 8.147 1.00 97.31 75 PHE A N 1
ATOM 584 C CA . PHE A 1 75 ? -16.352 2.255 7.484 1.00 97.31 75 PHE A CA 1
ATOM 585 C C . PHE A 1 75 ? -17.270 1.980 6.290 1.00 97.31 75 PHE A C 1
ATOM 587 O O . PHE A 1 75 ? -16.981 1.102 5.475 1.00 97.31 75 PHE A O 1
ATOM 594 N N . LYS A 1 76 ? -18.323 2.793 6.133 1.00 96.75 76 LYS A N 1
ATOM 595 C CA . LYS A 1 76 ? -19.314 2.642 5.066 1.00 96.75 76 LYS A CA 1
ATOM 596 C C . LYS A 1 76 ? -19.730 3.966 4.436 1.00 96.75 76 LYS A C 1
ATOM 598 O O . LYS A 1 76 ? -20.069 4.921 5.129 1.00 96.75 76 LYS A O 1
ATOM 603 N N . SER A 1 77 ? -19.764 3.986 3.109 1.00 94.06 77 SER A N 1
ATOM 604 C CA . SER A 1 77 ? -20.332 5.048 2.278 1.00 94.06 77 SER A CA 1
ATOM 605 C C . SER A 1 77 ? -20.959 4.456 1.011 1.00 94.06 77 SER A C 1
ATOM 607 O O . SER A 1 77 ? -20.918 3.242 0.785 1.00 94.06 77 SER A O 1
ATOM 609 N N . ASP A 1 78 ? -21.500 5.308 0.141 1.00 89.88 78 ASP A N 1
ATOM 610 C CA . ASP A 1 78 ? -22.002 4.876 -1.168 1.00 89.88 78 ASP A CA 1
ATOM 611 C C . ASP A 1 78 ? -20.897 4.253 -2.037 1.00 89.88 78 ASP A C 1
ATOM 613 O O . ASP A 1 78 ? -21.160 3.325 -2.800 1.00 89.88 78 ASP A O 1
ATOM 617 N N . GLN A 1 79 ? -19.653 4.717 -1.874 1.00 88.31 79 GLN A N 1
ATOM 618 C CA . GLN A 1 79 ? -18.499 4.331 -2.694 1.00 88.31 79 GLN A CA 1
ATOM 619 C C . GLN A 1 79 ? -17.611 3.252 -2.053 1.00 88.31 79 GLN A C 1
ATOM 621 O O . GLN A 1 79 ? -16.864 2.578 -2.767 1.00 88.31 79 GLN A O 1
ATOM 626 N N . ALA A 1 80 ? -17.656 3.078 -0.726 1.00 94.88 80 ALA A N 1
ATOM 627 C CA . ALA A 1 80 ? -16.720 2.201 -0.026 1.00 94.88 80 ALA A CA 1
ATOM 628 C C . ALA A 1 80 ? -17.323 1.459 1.173 1.00 94.88 80 ALA A C 1
ATOM 630 O O . ALA A 1 80 ? -17.998 2.042 2.014 1.00 94.88 80 ALA A O 1
ATOM 631 N N . GLU A 1 81 ? -17.066 0.152 1.175 1.00 97.25 81 GLU A N 1
ATOM 632 C CA . GLU A 1 81 ? -17.203 -0.858 2.232 1.00 97.25 81 GLU A CA 1
ATOM 633 C C . GLU A 1 81 ? -15.865 -1.264 2.858 1.00 97.25 81 GLU A C 1
ATOM 635 O O . GLU A 1 81 ? -15.292 -2.185 2.286 1.00 97.25 81 GLU A O 1
ATOM 640 N N . ILE A 1 82 ? -15.297 -0.639 3.896 1.00 98.00 82 ILE A N 1
ATOM 641 C CA . ILE A 1 82 ? -13.936 -1.028 4.332 1.00 98.00 82 ILE A CA 1
ATOM 642 C C . ILE A 1 82 ? -13.960 -2.106 5.416 1.00 98.00 82 ILE A C 1
ATOM 644 O O . ILE A 1 82 ? -14.579 -1.939 6.462 1.00 98.00 82 ILE A O 1
ATOM 648 N N . VAL A 1 83 ? -13.225 -3.192 5.172 1.00 97.56 83 VAL A N 1
ATOM 649 C CA . VAL A 1 83 ? -12.908 -4.234 6.159 1.00 97.56 83 VAL A CA 1
ATOM 650 C C . VAL A 1 83 ? -11.397 -4.371 6.258 1.00 97.56 83 VAL A C 1
ATOM 652 O O . VAL A 1 83 ? -10.715 -4.456 5.230 1.00 97.56 83 VAL A O 1
ATOM 655 N N . VAL A 1 84 ? -10.877 -4.425 7.480 1.00 97.56 84 VAL A N 1
ATOM 656 C CA . VAL A 1 84 ? -9.452 -4.639 7.738 1.00 97.56 84 VAL A CA 1
ATOM 657 C C . VAL A 1 84 ? -9.223 -6.068 8.214 1.00 97.56 84 VAL A C 1
ATOM 659 O O . VAL A 1 84 ? -9.936 -6.582 9.070 1.00 97.56 84 VAL A O 1
ATOM 662 N N . ARG A 1 85 ? -8.236 -6.745 7.627 1.00 95.75 85 ARG A N 1
ATOM 663 C CA . ARG A 1 85 ? -7.848 -8.112 7.998 1.00 95.75 85 ARG A CA 1
ATOM 664 C C . ARG A 1 85 ? -6.343 -8.237 8.090 1.00 95.75 85 ARG A C 1
ATOM 666 O O . ARG A 1 85 ? -5.615 -7.457 7.486 1.00 95.75 85 ARG A O 1
ATOM 673 N N . GLN A 1 86 ? -5.887 -9.254 8.803 1.00 95.12 86 GLN A N 1
ATOM 674 C CA . GLN A 1 86 ? -4.497 -9.674 8.774 1.00 95.12 86 GLN A CA 1
ATOM 675 C C . GLN A 1 86 ? -4.335 -10.836 7.789 1.00 95.12 86 GLN A C 1
ATOM 677 O O . GLN A 1 86 ? -5.209 -11.698 7.701 1.00 95.12 86 GLN A O 1
ATOM 682 N N . LEU A 1 87 ? -3.244 -10.839 7.024 1.00 94.50 87 LEU A N 1
ATOM 683 C CA . LEU A 1 87 ? -2.856 -11.995 6.213 1.00 94.50 87 LEU A CA 1
ATOM 684 C C . LEU A 1 87 ? -2.230 -13.057 7.106 1.00 94.50 87 LEU A C 1
ATOM 686 O O . LEU A 1 87 ? -1.321 -12.737 7.864 1.00 94.50 87 LEU A O 1
ATOM 690 N N . ASP A 1 88 ? -2.641 -14.312 6.960 1.00 90.62 88 ASP A N 1
ATOM 691 C CA . ASP A 1 88 ? -1.958 -15.420 7.631 1.00 90.62 88 ASP A CA 1
ATOM 692 C C . ASP A 1 88 ? -0.605 -15.671 6.952 1.00 90.62 88 ASP A C 1
ATOM 694 O O . ASP A 1 88 ? 0.457 -15.391 7.509 1.00 90.62 88 ASP A O 1
ATOM 698 N N . GLN A 1 89 ? -0.651 -16.128 5.700 1.00 90.38 89 GLN A N 1
ATOM 699 C CA . GLN A 1 89 ? 0.513 -16.354 4.849 1.00 90.38 89 GLN A CA 1
AT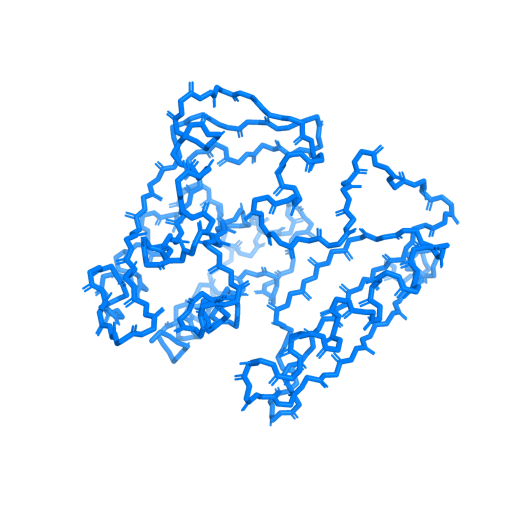OM 700 C C . GLN A 1 89 ? 0.218 -15.853 3.442 1.00 90.38 89 GLN A C 1
ATOM 702 O O . GLN A 1 89 ? -0.783 -16.245 2.843 1.00 90.38 89 GLN A O 1
ATOM 707 N N . LEU A 1 90 ? 1.097 -14.999 2.921 1.00 94.12 90 LEU A N 1
ATOM 708 C CA . LEU A 1 90 ? 1.053 -14.574 1.529 1.00 94.12 90 LEU A CA 1
ATOM 709 C C . LEU A 1 90 ? 2.447 -14.160 1.076 1.00 94.12 90 LEU A C 1
ATOM 711 O O . LEU A 1 90 ? 3.019 -13.202 1.596 1.00 94.12 90 LEU A O 1
ATOM 715 N N . GLN A 1 91 ? 2.956 -14.855 0.070 1.00 94.31 91 GLN A N 1
ATOM 716 C CA . GLN A 1 91 ? 4.257 -14.577 -0.520 1.00 94.31 91 GLN A CA 1
ATOM 717 C C . GLN A 1 91 ? 4.159 -14.456 -2.040 1.00 94.31 91 GLN A C 1
ATOM 719 O O . GLN A 1 91 ? 3.376 -15.147 -2.697 1.00 94.31 91 GLN A O 1
ATOM 724 N N . SER A 1 92 ? 4.987 -13.591 -2.602 1.00 93.06 92 SER A N 1
ATOM 725 C CA . SER A 1 92 ? 5.345 -13.592 -4.014 1.00 93.06 92 SER A CA 1
ATOM 726 C C . SER A 1 92 ? 6.848 -13.845 -4.153 1.00 93.06 92 SER A C 1
ATOM 728 O O . SER A 1 92 ? 7.567 -13.805 -3.152 1.00 93.06 92 SER A O 1
ATOM 730 N N . PRO A 1 93 ? 7.358 -14.127 -5.365 1.00 92.44 93 PRO A N 1
ATOM 731 C CA . PRO A 1 93 ? 8.798 -14.257 -5.580 1.00 92.44 93 PRO A CA 1
ATOM 732 C C . PRO A 1 93 ? 9.615 -13.074 -5.040 1.00 92.44 93 PRO A C 1
ATOM 734 O O . PRO A 1 93 ? 10.726 -13.282 -4.554 1.00 92.44 93 PRO A O 1
ATOM 737 N N . CYS A 1 94 ? 9.071 -11.853 -5.103 1.00 89.12 94 CYS A N 1
ATOM 738 C CA . CYS A 1 94 ? 9.764 -10.649 -4.651 1.00 89.12 94 CYS A CA 1
ATOM 739 C C . CYS A 1 94 ? 9.390 -10.168 -3.239 1.00 89.12 94 CYS A C 1
ATOM 741 O O . CYS A 1 94 ? 10.130 -9.353 -2.689 1.00 89.12 94 CYS A O 1
ATOM 743 N N . LEU A 1 95 ? 8.266 -10.601 -2.654 1.00 90.00 95 LEU A N 1
ATOM 744 C CA . LEU A 1 95 ? 7.728 -10.015 -1.419 1.00 90.00 95 LEU A CA 1
ATOM 745 C C . LEU A 1 95 ? 7.203 -11.070 -0.440 1.00 90.00 95 LEU A C 1
ATOM 747 O O . LEU A 1 95 ? 6.461 -11.975 -0.814 1.00 90.00 95 LEU A O 1
ATOM 751 N N . ASP A 1 96 ? 7.491 -10.879 0.848 1.00 92.19 96 ASP A N 1
ATOM 752 C CA . ASP A 1 96 ? 6.791 -11.564 1.937 1.00 92.19 96 ASP A CA 1
ATOM 753 C C . ASP A 1 96 ? 5.815 -10.598 2.611 1.00 92.19 96 ASP A C 1
ATOM 755 O O . ASP A 1 96 ? 6.211 -9.623 3.250 1.00 92.19 96 ASP A O 1
ATOM 759 N N . LEU A 1 97 ? 4.522 -10.874 2.456 1.00 93.75 97 LEU A N 1
ATOM 760 C CA . LEU A 1 97 ? 3.438 -10.054 2.989 1.00 93.75 97 LEU A CA 1
ATOM 761 C C . LEU A 1 97 ? 2.777 -10.693 4.212 1.00 93.75 97 LEU A C 1
ATOM 763 O O . LEU A 1 97 ? 1.775 -10.173 4.715 1.00 93.75 97 LEU A O 1
ATOM 767 N N . SER A 1 98 ? 3.336 -11.787 4.725 1.00 93.69 98 SER A N 1
ATOM 768 C CA . SER A 1 98 ? 2.752 -12.559 5.819 1.00 93.69 98 SER A CA 1
ATOM 769 C C . SER A 1 98 ? 2.571 -11.719 7.088 1.00 93.69 98 SER A C 1
ATOM 771 O O . SER A 1 98 ? 3.429 -10.928 7.515 1.00 93.69 98 SER A O 1
ATOM 773 N N . GLY A 1 99 ? 1.399 -11.859 7.703 1.00 93.94 99 GLY A N 1
ATOM 774 C CA . GLY A 1 99 ? 0.995 -11.090 8.872 1.00 93.94 99 GLY A CA 1
ATOM 775 C C . GLY A 1 99 ? 0.712 -9.608 8.611 1.00 93.94 99 GLY A C 1
ATOM 776 O O . GLY A 1 99 ? 0.471 -8.903 9.591 1.00 93.94 99 GLY A O 1
ATOM 777 N N . SER A 1 100 ? 0.784 -9.106 7.372 1.00 95.25 100 SER A N 1
ATOM 778 C CA . SER A 1 100 ? 0.497 -7.696 7.068 1.00 95.25 100 SER A CA 1
ATOM 779 C C . SER A 1 100 ? -0.988 -7.379 7.228 1.00 95.25 100 SER A C 1
ATOM 781 O O . SER A 1 100 ? -1.849 -8.242 7.039 1.00 95.25 100 SER A O 1
ATOM 783 N N . LEU A 1 101 ? -1.287 -6.121 7.555 1.00 96.50 101 LEU A N 1
ATOM 784 C CA . LEU A 1 101 ? -2.656 -5.611 7.587 1.00 96.50 101 LEU A CA 1
ATOM 785 C C . LEU A 1 101 ? -3.116 -5.262 6.171 1.00 96.50 101 LEU A C 1
ATOM 787 O O . LEU A 1 101 ? -2.372 -4.666 5.393 1.00 96.50 101 LEU A O 1
ATOM 791 N N . VAL A 1 102 ? -4.356 -5.615 5.857 1.00 96.62 102 VAL A N 1
ATOM 792 C CA . VAL A 1 102 ? -4.968 -5.447 4.542 1.00 96.62 102 VAL A CA 1
ATOM 793 C C . VAL A 1 102 ? -6.285 -4.717 4.698 1.00 96.62 102 VAL A C 1
ATOM 795 O O . VAL A 1 102 ? -7.168 -5.170 5.421 1.00 96.62 102 VAL A O 1
ATOM 798 N N . PHE A 1 103 ? -6.422 -3.608 3.985 1.00 97.50 103 PHE A N 1
ATOM 799 C CA . PHE A 1 103 ? -7.617 -2.777 3.947 1.00 97.50 103 PHE A CA 1
ATOM 800 C C . PHE A 1 103 ? -8.355 -3.071 2.653 1.00 97.50 103 PHE A C 1
ATOM 802 O O . PHE A 1 103 ? -7.815 -2.846 1.569 1.00 97.50 103 PHE A O 1
ATOM 809 N N . ILE A 1 104 ? -9.575 -3.584 2.759 1.00 97.69 104 ILE A N 1
ATOM 810 C CA . ILE A 1 104 ? -10.327 -4.111 1.623 1.00 97.69 104 ILE A CA 1
ATOM 811 C C . ILE A 1 104 ? -11.594 -3.291 1.444 1.00 97.69 104 ILE A C 1
ATOM 813 O O . ILE A 1 104 ? -12.413 -3.234 2.354 1.00 97.69 104 ILE A O 1
ATOM 817 N N . ASN A 1 105 ? -11.789 -2.719 0.258 1.00 97.12 105 ASN A N 1
ATOM 818 C CA . ASN A 1 105 ? -13.074 -2.165 -0.142 1.00 97.12 105 ASN A CA 1
ATOM 819 C C . ASN A 1 105 ? -13.963 -3.273 -0.729 1.00 97.12 105 ASN A C 1
ATOM 821 O O . ASN A 1 105 ? -13.845 -3.618 -1.906 1.00 97.12 105 ASN A O 1
ATOM 825 N N . ILE A 1 106 ? -14.885 -3.807 0.072 1.00 96.44 106 ILE A N 1
ATOM 826 C CA . ILE A 1 106 ? -15.783 -4.898 -0.336 1.00 96.44 106 ILE A CA 1
ATOM 827 C C . ILE A 1 106 ? -16.873 -4.456 -1.327 1.00 96.44 106 ILE A C 1
ATOM 829 O O . ILE A 1 106 ? -17.519 -5.300 -1.942 1.00 96.44 106 ILE A O 1
ATOM 833 N N . ARG A 1 107 ? -17.069 -3.141 -1.514 1.00 95.50 107 ARG A N 1
ATOM 834 C CA . ARG A 1 107 ? -17.948 -2.581 -2.559 1.00 95.50 107 ARG A CA 1
ATOM 835 C C . ARG A 1 107 ? -17.251 -2.438 -3.910 1.00 95.50 107 ARG A C 1
ATOM 837 O O . ARG A 1 107 ? -17.911 -2.177 -4.913 1.00 95.50 107 ARG A O 1
ATOM 844 N N . HIS A 1 108 ? -15.929 -2.590 -3.955 1.00 95.75 108 HIS A N 1
ATOM 845 C CA . HIS A 1 108 ? -15.174 -2.465 -5.192 1.00 95.75 108 HIS A CA 1
ATOM 846 C C . HIS A 1 108 ? -15.492 -3.631 -6.140 1.00 95.75 108 HIS A C 1
ATOM 848 O O . HIS A 1 108 ? -15.514 -4.788 -5.728 1.00 95.75 108 HIS A O 1
ATOM 854 N N . SER A 1 109 ? -15.661 -3.362 -7.437 1.00 93.56 109 SER A N 1
ATOM 855 C CA . SER A 1 109 ? -16.020 -4.389 -8.437 1.00 93.56 109 SER A CA 1
ATOM 856 C C . SER A 1 109 ? -14.997 -5.528 -8.552 1.00 93.56 109 SER A C 1
ATOM 858 O O . SER A 1 109 ? -15.339 -6.644 -8.931 1.00 93.56 109 SER A O 1
ATOM 860 N N . PHE A 1 110 ? -13.741 -5.257 -8.193 1.00 93.19 110 PHE A N 1
ATOM 861 C CA . PHE A 1 110 ? -12.652 -6.240 -8.150 1.00 93.19 110 PHE A CA 1
ATOM 862 C C . PHE A 1 110 ? -12.572 -7.049 -6.839 1.00 93.19 110 PHE A C 1
ATOM 864 O O . PHE A 1 110 ? -11.783 -7.988 -6.759 1.00 93.19 110 PHE A O 1
ATOM 871 N N . TYR A 1 111 ? -13.389 -6.737 -5.823 1.00 93.81 111 TYR A N 1
ATOM 872 C CA . TYR A 1 111 ? -13.417 -7.460 -4.543 1.00 93.81 111 TYR A CA 1
ATOM 873 C C . TYR A 1 111 ? -13.573 -8.989 -4.675 1.00 93.81 111 TYR A C 1
ATOM 875 O O . TYR A 1 111 ? -12.853 -9.701 -3.973 1.00 93.81 111 TYR A O 1
ATOM 883 N N . PRO A 1 112 ? -14.399 -9.540 -5.592 1.00 93.94 112 PRO A N 1
ATOM 884 C CA . PRO A 1 112 ? -14.526 -10.993 -5.745 1.00 93.94 112 PRO A CA 1
ATOM 885 C C . PRO A 1 112 ? -13.204 -11.712 -6.059 1.00 93.94 112 PRO A C 1
ATOM 887 O O . PRO A 1 112 ? -13.069 -12.899 -5.777 1.00 93.94 112 PRO A O 1
ATOM 890 N N . GLN A 1 113 ? -12.214 -11.001 -6.611 1.00 92.50 113 GLN A N 1
ATOM 891 C CA . GLN A 1 113 ? -10.878 -11.539 -6.875 1.00 92.50 113 GLN A CA 1
ATOM 892 C C . GLN A 1 113 ? -9.957 -11.468 -5.648 1.00 92.50 113 GLN A C 1
ATOM 894 O O . GLN A 1 113 ? -8.949 -12.166 -5.601 1.00 92.50 113 GLN A O 1
ATOM 899 N N . VAL A 1 114 ? -10.269 -10.647 -4.646 1.00 89.12 114 VAL A N 1
ATOM 900 C CA . VAL A 1 114 ? -9.401 -10.409 -3.484 1.00 89.12 114 VAL A CA 1
ATOM 901 C C . VAL A 1 114 ? -9.329 -11.641 -2.590 1.00 89.12 114 VAL A C 1
ATOM 903 O O . VAL A 1 114 ? -8.238 -12.131 -2.316 1.00 89.12 114 VAL A O 1
ATOM 906 N N . GLY A 1 115 ? -10.486 -12.170 -2.181 1.00 84.50 115 GLY A N 1
ATOM 907 C CA . GLY A 1 115 ? -10.594 -13.336 -1.296 1.00 84.50 115 GLY A CA 1
ATOM 908 C C . GLY A 1 115 ? -9.748 -14.531 -1.759 1.00 84.50 115 GLY A C 1
ATOM 909 O O . GLY A 1 115 ? -8.802 -14.906 -1.063 1.00 84.50 115 GLY A O 1
ATOM 910 N N . PRO A 1 116 ? -10.025 -15.078 -2.959 1.00 85.81 116 PRO A N 1
ATOM 911 C CA . PRO A 1 116 ? -9.340 -16.264 -3.473 1.00 85.81 116 PRO A CA 1
ATOM 912 C C . PRO A 1 116 ? -7.830 -16.104 -3.665 1.00 85.81 116 PRO A C 1
ATOM 914 O O . PRO A 1 116 ? -7.112 -17.103 -3.665 1.00 85.81 116 PRO A O 1
ATOM 917 N N . ASN A 1 117 ? -7.344 -14.877 -3.874 1.00 88.81 117 ASN A N 1
ATOM 918 C CA . ASN A 1 117 ? -5.927 -14.642 -4.139 1.00 88.81 117 ASN A CA 1
ATOM 919 C C . ASN A 1 117 ? -5.137 -14.229 -2.892 1.00 88.81 117 ASN A C 1
ATOM 921 O O . ASN A 1 117 ? -3.976 -14.601 -2.799 1.00 88.81 117 ASN A O 1
ATOM 925 N N . LEU A 1 118 ? -5.729 -13.487 -1.950 1.00 90.56 118 LEU A N 1
ATOM 926 C CA . LEU A 1 118 ? -5.009 -13.015 -0.760 1.00 90.56 118 LEU A CA 1
ATOM 927 C C . LEU A 1 118 ? -5.182 -13.918 0.463 1.00 90.56 118 LEU A C 1
ATOM 929 O O . LEU A 1 118 ? -4.280 -13.983 1.285 1.00 90.56 118 LEU A O 1
ATOM 933 N N . PHE A 1 119 ? -6.327 -14.592 0.605 1.00 90.69 119 PHE A N 1
ATOM 934 C CA . PHE A 1 119 ? -6.667 -15.322 1.837 1.00 90.69 119 PHE A CA 1
ATOM 935 C C . PHE A 1 119 ? -6.783 -16.836 1.652 1.00 90.69 119 PHE A C 1
ATOM 937 O O . PHE A 1 119 ? -6.880 -17.567 2.629 1.00 90.69 119 PHE A O 1
ATOM 944 N N . SER A 1 120 ? -6.810 -17.327 0.412 1.00 88.31 120 SER A N 1
ATOM 945 C CA . SER A 1 120 ? -6.967 -18.763 0.124 1.00 88.31 120 SER A CA 1
ATOM 946 C C . SER A 1 120 ? -5.701 -19.422 -0.415 1.00 88.31 120 SER A C 1
ATOM 948 O O . SER A 1 120 ? -5.717 -20.618 -0.705 1.00 88.31 120 SER A O 1
ATOM 950 N N . ARG A 1 121 ? -4.617 -18.662 -0.601 1.00 86.38 121 ARG A N 1
ATOM 951 C CA . ARG A 1 121 ? -3.361 -19.154 -1.173 1.00 86.38 121 ARG A CA 1
ATOM 952 C C . ARG A 1 121 ? -2.179 -18.632 -0.362 1.00 86.38 121 ARG A C 1
ATOM 954 O O . ARG A 1 121 ? -2.134 -17.431 -0.122 1.00 86.38 121 ARG A O 1
ATOM 961 N N . PRO A 1 122 ? -1.207 -19.491 -0.015 1.00 88.62 122 PRO A N 1
ATOM 962 C CA . PRO A 1 122 ? 0.008 -19.051 0.664 1.00 88.62 122 PRO A CA 1
ATOM 963 C C . PRO A 1 122 ? 0.951 -18.288 -0.278 1.00 88.62 122 PRO A C 1
ATOM 965 O O . PRO A 1 122 ? 1.816 -17.550 0.185 1.00 88.62 122 PRO A O 1
ATOM 968 N N . SER A 1 123 ? 0.798 -18.451 -1.598 1.00 92.62 123 SER A N 1
ATOM 969 C CA . SER A 1 123 ? 1.630 -17.777 -2.591 1.00 92.62 123 SER A CA 1
ATOM 970 C C . SER A 1 123 ? 0.873 -17.353 -3.851 1.00 92.62 123 SER A C 1
ATOM 972 O O . SER A 1 123 ? -0.087 -17.999 -4.289 1.00 92.62 123 SER A O 1
ATOM 974 N N . VAL A 1 124 ? 1.328 -16.248 -4.444 1.00 94.44 124 VAL A N 1
ATOM 975 C CA . VAL A 1 124 ? 0.825 -15.668 -5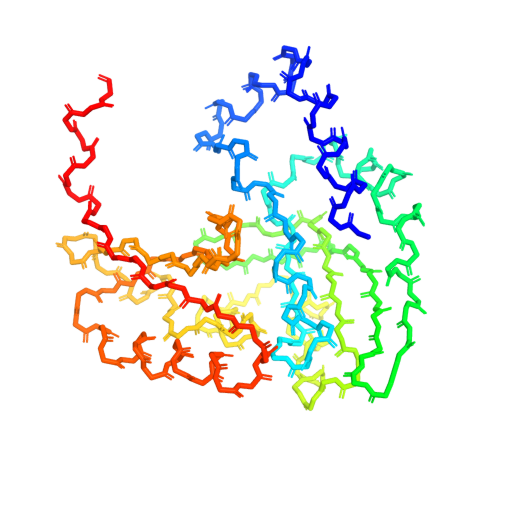.698 1.00 94.44 124 VAL A CA 1
ATOM 976 C C . VAL A 1 124 ? 1.984 -15.115 -6.529 1.00 94.44 124 VAL A C 1
ATOM 978 O O . VAL A 1 124 ? 3.038 -14.793 -5.997 1.00 94.44 124 VAL A O 1
ATOM 981 N N . SER A 1 125 ? 1.809 -14.978 -7.845 1.00 94.62 125 SER A N 1
ATOM 982 C CA . SER A 1 125 ? 2.810 -14.286 -8.669 1.00 94.62 125 SER A CA 1
ATOM 983 C C . SER A 1 125 ? 2.807 -12.778 -8.410 1.00 94.62 125 SER A C 1
ATOM 985 O O . SER A 1 125 ? 1.754 -12.210 -8.102 1.00 94.62 125 SER A O 1
ATOM 987 N N . ASP A 1 126 ? 3.943 -12.108 -8.622 1.00 93.62 126 ASP A N 1
ATOM 988 C CA . ASP A 1 126 ? 4.024 -10.642 -8.541 1.00 93.62 126 ASP A CA 1
ATOM 989 C C . ASP A 1 126 ? 3.077 -9.972 -9.540 1.00 93.62 126 ASP A C 1
ATOM 991 O O . ASP A 1 126 ? 2.431 -8.981 -9.215 1.00 93.62 126 ASP A O 1
ATOM 995 N N . SER A 1 127 ? 2.880 -10.566 -10.719 1.00 93.50 127 SER A N 1
ATOM 996 C CA . SER A 1 127 ? 1.855 -10.127 -11.676 1.00 93.50 127 SER A CA 1
ATOM 997 C C . SER A 1 127 ? 0.424 -10.187 -11.122 1.00 93.50 127 SER A C 1
ATOM 999 O O . SER A 1 127 ? -0.394 -9.296 -11.377 1.00 93.50 127 SER A O 1
ATOM 1001 N N . THR A 1 128 ? 0.100 -11.221 -10.342 1.00 93.56 128 THR A N 1
ATOM 1002 C CA . THR A 1 128 ? -1.209 -11.330 -9.678 1.00 93.56 128 THR A CA 1
ATOM 1003 C C . THR A 1 128 ? -1.338 -10.283 -8.579 1.00 93.56 128 THR A C 1
ATOM 1005 O O . THR A 1 128 ? -2.375 -9.624 -8.489 1.00 93.56 128 THR A O 1
ATOM 1008 N N . LEU A 1 129 ? -0.280 -10.101 -7.788 1.00 93.75 129 LEU A N 1
ATOM 1009 C CA . LEU A 1 129 ? -0.231 -9.123 -6.711 1.00 93.75 129 LEU A CA 1
ATOM 1010 C C . LEU A 1 129 ? -0.352 -7.687 -7.241 1.00 93.75 129 LEU A C 1
ATOM 1012 O O . LEU A 1 129 ? -1.217 -6.944 -6.784 1.00 93.75 129 LEU A O 1
ATOM 1016 N N . ALA A 1 130 ? 0.412 -7.326 -8.273 1.00 93.81 130 ALA A N 1
ATOM 1017 C CA . ALA A 1 130 ? 0.335 -6.027 -8.934 1.00 93.81 130 ALA A CA 1
ATOM 1018 C C . ALA A 1 130 ? -1.083 -5.738 -9.436 1.00 93.81 130 ALA A C 1
ATOM 1020 O O . ALA A 1 130 ? -1.624 -4.664 -9.193 1.00 93.81 130 ALA A O 1
ATOM 1021 N N . ARG A 1 131 ? -1.747 -6.723 -10.052 1.00 93.88 131 ARG A N 1
ATOM 1022 C CA . ARG A 1 131 ? -3.142 -6.576 -10.489 1.00 93.88 131 ARG A CA 1
ATOM 1023 C C . ARG A 1 131 ? -4.108 -6.360 -9.318 1.00 93.88 131 ARG A C 1
ATOM 1025 O O . ARG A 1 131 ? -4.994 -5.518 -9.424 1.00 93.88 131 ARG A O 1
ATOM 1032 N N . LEU A 1 132 ? -3.965 -7.108 -8.221 1.00 92.75 132 LEU A N 1
ATOM 1033 C CA . LEU A 1 132 ? -4.820 -6.969 -7.028 1.00 92.75 132 LEU A CA 1
ATOM 1034 C C . LEU A 1 132 ? -4.664 -5.601 -6.366 1.00 92.75 132 LEU A C 1
ATOM 1036 O O . LEU A 1 132 ? -5.652 -5.001 -5.943 1.00 92.75 132 LEU A O 1
ATOM 1040 N N . LEU A 1 133 ? -3.430 -5.109 -6.322 1.00 93.06 133 LEU A N 1
ATOM 1041 C CA . LEU A 1 133 ? -3.072 -3.818 -5.752 1.00 93.06 133 LEU A CA 1
ATOM 1042 C C . LEU A 1 133 ? -3.191 -2.672 -6.759 1.00 93.06 133 LEU A C 1
ATOM 1044 O O . LEU A 1 133 ? -2.824 -1.551 -6.429 1.00 93.06 133 LEU A O 1
ATOM 1048 N N . ASN A 1 134 ? -3.714 -2.919 -7.964 1.00 93.69 134 ASN A N 1
ATOM 1049 C CA . ASN A 1 134 ? -3.837 -1.926 -9.029 1.00 93.69 134 ASN A CA 1
ATOM 1050 C C . ASN A 1 134 ? -2.517 -1.161 -9.280 1.00 93.69 134 ASN A C 1
ATOM 1052 O O . ASN A 1 134 ? -2.497 0.065 -9.313 1.00 93.69 134 ASN A O 1
ATOM 1056 N N . TYR A 1 135 ? -1.404 -1.889 -9.392 1.00 92.56 135 TYR A N 1
ATOM 1057 C CA . TYR A 1 135 ? -0.134 -1.374 -9.897 1.00 92.56 135 TYR A CA 1
ATOM 1058 C C . TYR A 1 135 ? -0.029 -1.648 -11.401 1.00 92.56 135 TYR A C 1
ATOM 1060 O O . TYR A 1 135 ? -0.371 -2.742 -11.867 1.00 92.56 135 TYR A O 1
ATOM 1068 N N . PRO A 1 136 ? 0.470 -0.685 -12.193 1.00 91.88 136 PRO A N 1
ATOM 1069 C CA . PRO A 1 136 ? 0.600 -0.859 -13.632 1.00 91.88 136 PRO A CA 1
ATOM 1070 C C . PRO A 1 136 ? 1.757 -1.780 -14.019 1.00 91.88 136 PRO A C 1
ATOM 1072 O O . PRO A 1 136 ? 1.819 -2.181 -15.170 1.00 91.88 136 PRO A O 1
ATOM 1075 N N . VAL A 1 137 ? 2.674 -2.119 -13.118 1.00 92.50 137 VAL A N 1
ATOM 1076 C CA . VAL A 1 137 ? 3.829 -2.976 -13.413 1.00 92.50 137 VAL A CA 1
ATOM 1077 C C . VAL A 1 137 ? 4.005 -3.968 -12.271 1.00 92.50 137 VAL A C 1
ATOM 1079 O O . VAL A 1 137 ? 3.677 -3.663 -11.126 1.00 92.50 137 VAL A O 1
ATOM 1082 N N . ALA A 1 138 ? 4.471 -5.168 -12.602 1.00 90.56 138 ALA A N 1
ATOM 1083 C CA . ALA A 1 138 ? 4.752 -6.222 -11.642 1.00 90.56 138 ALA A CA 1
ATOM 1084 C C . ALA A 1 138 ? 6.258 -6.323 -11.393 1.00 90.56 138 ALA A C 1
ATOM 1086 O O . ALA A 1 138 ? 7.047 -6.151 -12.323 1.00 90.56 138 ALA A O 1
ATOM 1087 N N . LEU A 1 139 ? 6.656 -6.592 -10.149 1.00 88.06 139 LEU A N 1
ATOM 1088 C CA . LEU A 1 139 ? 8.071 -6.591 -9.761 1.00 88.06 139 LEU A CA 1
ATOM 1089 C C . LEU A 1 139 ? 8.889 -7.646 -10.515 1.00 88.06 139 LEU A C 1
ATOM 1091 O O . LEU A 1 139 ? 10.014 -7.363 -10.914 1.00 88.06 139 LEU A O 1
ATOM 1095 N N . ASP A 1 140 ? 8.291 -8.804 -10.805 1.00 88.50 140 ASP A N 1
ATOM 1096 C CA . ASP A 1 140 ? 8.891 -9.886 -11.597 1.00 88.50 140 ASP A CA 1
ATOM 1097 C C . ASP A 1 140 ? 9.210 -9.494 -13.053 1.00 88.50 140 ASP A C 1
ATOM 1099 O O . ASP A 1 140 ? 9.974 -10.184 -13.725 1.00 88.50 140 ASP A O 1
ATOM 1103 N N . THR A 1 141 ? 8.657 -8.381 -13.544 1.00 88.94 141 THR A N 1
ATOM 1104 C CA . THR A 1 141 ? 8.917 -7.853 -14.894 1.00 88.94 141 THR A CA 1
ATOM 1105 C C . THR A 1 141 ? 9.960 -6.734 -14.929 1.00 88.94 141 THR A C 1
ATOM 1107 O O . THR A 1 141 ? 10.322 -6.269 -16.012 1.00 88.94 141 THR A O 1
ATOM 1110 N N . VAL A 1 142 ? 10.450 -6.278 -13.771 1.00 89.62 142 VAL A N 1
ATOM 1111 C CA . VAL A 1 142 ? 11.413 -5.174 -13.682 1.00 89.62 142 VAL A CA 1
ATOM 1112 C C . VAL A 1 142 ? 12.833 -5.676 -13.947 1.00 89.62 142 VAL A C 1
ATOM 1114 O O . VAL A 1 142 ? 13.329 -6.586 -13.288 1.00 89.62 142 VAL A O 1
ATOM 1117 N N . VAL A 1 143 ? 13.517 -5.028 -14.888 1.00 89.75 143 VAL A N 1
ATOM 1118 C CA . VAL A 1 143 ? 14.933 -5.243 -15.196 1.00 89.75 143 VAL A CA 1
ATOM 1119 C C . VAL A 1 143 ? 15.759 -4.187 -14.449 1.00 89.75 143 VAL A C 1
ATOM 1121 O O . VAL A 1 143 ? 15.538 -2.996 -14.687 1.00 89.75 143 VAL A O 1
ATOM 1124 N N . PRO A 1 144 ? 16.726 -4.572 -13.589 1.00 85.44 144 PRO A N 1
ATOM 1125 C CA . PRO A 1 144 ? 17.456 -3.636 -12.725 1.00 85.44 144 PRO A CA 1
ATOM 1126 C C . PRO A 1 144 ? 18.052 -2.420 -13.449 1.00 85.44 144 PRO A C 1
ATOM 1128 O O . PRO A 1 144 ? 17.843 -1.286 -13.023 1.00 85.44 144 PRO A O 1
ATOM 1131 N N . ASP A 1 145 ? 18.694 -2.626 -14.601 1.00 86.81 145 ASP A N 1
ATOM 1132 C CA . ASP A 1 145 ? 19.352 -1.551 -15.364 1.00 86.81 145 ASP A CA 1
ATOM 1133 C C . ASP A 1 145 ? 18.371 -0.551 -16.002 1.00 86.81 145 ASP A C 1
ATOM 1135 O O . ASP A 1 145 ? 18.750 0.545 -16.425 1.00 86.81 145 ASP A O 1
ATOM 1139 N N . GLN A 1 146 ? 17.091 -0.915 -16.086 1.00 87.81 146 GLN A N 1
ATOM 1140 C CA . GLN A 1 146 ? 16.021 -0.078 -16.630 1.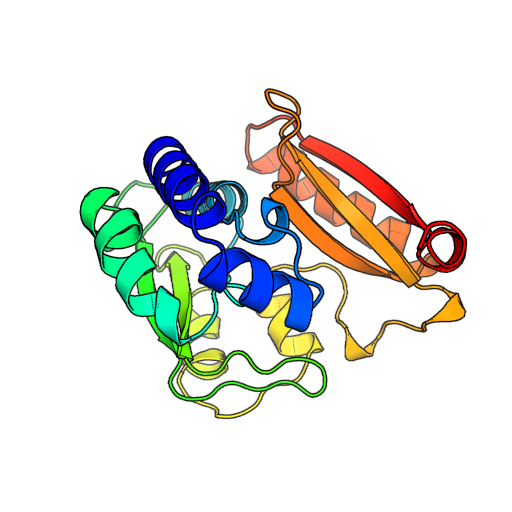00 87.81 146 GLN A CA 1
ATOM 1141 C C . GLN A 1 146 ? 15.063 0.418 -15.548 1.00 87.81 146 GLN A C 1
ATOM 1143 O O . GLN A 1 146 ? 14.096 1.113 -15.875 1.00 87.81 146 GLN A O 1
ATOM 1148 N N . ALA A 1 147 ? 15.325 0.079 -14.286 1.00 90.62 147 ALA A N 1
ATOM 1149 C CA . ALA A 1 147 ? 14.426 0.340 -13.184 1.00 90.62 147 ALA A CA 1
ATOM 1150 C C . ALA A 1 147 ? 14.365 1.840 -12.854 1.00 90.62 147 ALA A C 1
ATOM 1152 O O . ALA A 1 147 ? 15.376 2.524 -12.652 1.00 90.62 147 ALA A O 1
ATOM 1153 N N . VAL A 1 148 ? 13.142 2.350 -12.782 1.00 91.81 148 VAL A N 1
ATOM 1154 C CA . VAL A 1 148 ? 12.814 3.692 -12.307 1.00 91.81 148 VAL A CA 1
ATOM 1155 C C . VAL A 1 148 ? 11.847 3.588 -11.142 1.00 91.81 148 VAL A C 1
ATOM 1157 O O . VAL A 1 148 ? 10.943 2.751 -11.133 1.00 91.81 148 VAL A O 1
ATOM 1160 N N . GLU A 1 149 ? 12.037 4.454 -10.157 1.00 91.62 149 GLU A N 1
ATOM 1161 C CA . GLU A 1 149 ? 11.081 4.644 -9.077 1.00 91.62 149 GLU A CA 1
ATOM 1162 C C . GLU A 1 149 ? 9.994 5.602 -9.560 1.00 91.62 149 GLU A C 1
ATOM 1164 O O . GLU A 1 149 ? 10.279 6.706 -10.033 1.00 91.62 149 GLU A O 1
ATOM 1169 N N . ILE A 1 150 ? 8.748 5.162 -9.445 1.00 92.69 150 ILE A N 1
ATOM 1170 C CA . ILE A 1 150 ? 7.564 5.957 -9.731 1.00 92.69 150 ILE A CA 1
ATOM 1171 C C . ILE A 1 150 ? 6.936 6.358 -8.406 1.00 92.69 150 ILE A C 1
ATOM 1173 O O . ILE A 1 150 ? 6.708 5.503 -7.551 1.00 92.69 150 I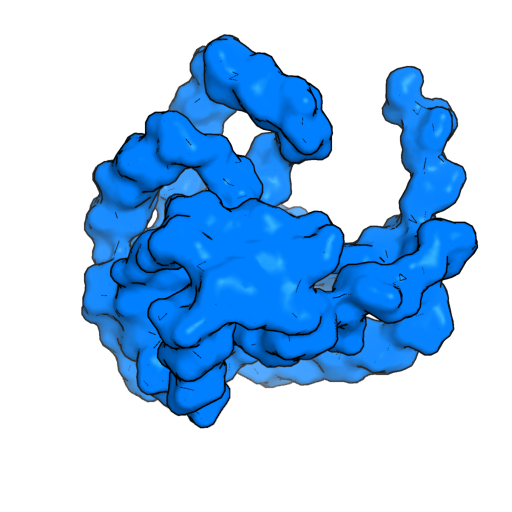LE A O 1
ATOM 1177 N N . ALA A 1 151 ? 6.604 7.638 -8.256 1.00 91.25 151 ALA A N 1
ATOM 1178 C CA . ALA A 1 151 ? 5.840 8.123 -7.116 1.00 91.25 151 ALA A CA 1
ATOM 1179 C C . ALA A 1 151 ? 4.660 8.976 -7.578 1.00 91.25 151 ALA A C 1
ATOM 1181 O O . ALA A 1 151 ? 4.806 9.866 -8.416 1.00 91.25 151 ALA A O 1
ATOM 1182 N N . TYR A 1 152 ? 3.484 8.715 -7.013 1.00 91.62 152 TYR A N 1
ATOM 1183 C CA . TYR A 1 152 ? 2.335 9.614 -7.130 1.00 91.62 152 TYR A CA 1
ATOM 1184 C C . TYR A 1 152 ? 2.298 10.473 -5.874 1.00 91.62 152 TYR A C 1
ATOM 1186 O O . TYR A 1 152 ? 2.353 9.921 -4.777 1.00 91.62 152 TYR A O 1
ATOM 1194 N N . ARG A 1 153 ? 2.197 11.798 -5.992 1.00 89.81 153 ARG A N 1
ATOM 1195 C CA . ARG A 1 153 ? 2.097 12.705 -4.834 1.00 89.81 153 ARG A CA 1
ATOM 1196 C C . ARG A 1 153 ? 0.783 13.456 -4.821 1.00 89.81 153 ARG A C 1
ATOM 1198 O O . ARG A 1 153 ? 0.323 13.902 -5.864 1.00 89.81 153 ARG A O 1
ATOM 1205 N N . LEU A 1 154 ? 0.214 13.656 -3.635 1.00 86.62 154 LEU A N 1
ATOM 1206 C CA . LEU A 1 154 ? -0.888 14.598 -3.445 1.00 86.62 154 LEU A CA 1
ATOM 1207 C C . LEU A 1 154 ? -0.354 16.019 -3.626 1.00 86.62 154 LEU A C 1
ATOM 1209 O O . LEU A 1 154 ? 0.470 16.465 -2.829 1.00 86.62 154 LEU A O 1
ATOM 1213 N N . LYS A 1 155 ? -0.861 16.752 -4.618 1.00 87.19 155 LYS A N 1
ATOM 1214 C CA . LYS A 1 155 ? -0.407 18.119 -4.912 1.00 87.19 155 LYS A CA 1
ATOM 1215 C C . LYS A 1 155 ? -0.653 19.101 -3.762 1.00 87.19 155 LYS A C 1
ATOM 1217 O O . LYS A 1 155 ? 0.120 20.026 -3.561 1.00 87.19 155 LYS A O 1
ATOM 1222 N N . GLU A 1 156 ? -1.720 18.892 -2.993 1.00 84.44 156 GLU A N 1
ATOM 1223 C CA . GLU A 1 156 ? -2.107 19.768 -1.878 1.00 84.44 156 GLU A CA 1
ATOM 1224 C C . GLU A 1 156 ? -1.058 19.802 -0.754 1.00 84.44 156 GLU A C 1
ATOM 1226 O O . GLU A 1 156 ? -0.847 20.841 -0.137 1.00 84.44 156 GLU A O 1
ATOM 1231 N N . CYS A 1 157 ? -0.403 18.671 -0.475 1.00 79.94 157 CYS A N 1
ATOM 1232 C CA . CYS A 1 157 ? 0.462 18.517 0.699 1.00 79.94 157 CYS A CA 1
ATOM 1233 C C . CYS A 1 157 ? 1.814 17.850 0.407 1.00 79.94 157 CYS A C 1
ATOM 1235 O O . CYS A 1 157 ? 2.545 17.519 1.340 1.00 79.94 157 CYS A O 1
ATOM 1237 N N . GLY A 1 158 ? 2.133 17.582 -0.863 1.00 82.06 158 GLY A N 1
ATOM 1238 C CA . GLY A 1 158 ? 3.371 16.925 -1.303 1.00 82.06 158 GLY A CA 1
ATOM 1239 C C . GLY A 1 158 ? 3.545 15.482 -0.813 1.00 82.06 158 GLY A C 1
ATOM 1240 O O . GLY A 1 158 ? 4.608 14.886 -0.993 1.00 82.06 158 GLY A O 1
ATOM 1241 N N . THR A 1 159 ? 2.527 14.904 -0.169 1.00 83.69 159 THR A N 1
ATOM 1242 C CA . THR A 1 159 ? 2.627 13.577 0.445 1.00 83.69 159 THR A CA 1
ATOM 1243 C C . THR A 1 159 ? 2.644 12.499 -0.627 1.00 83.69 159 THR A C 1
ATOM 1245 O O . THR A 1 159 ? 1.784 12.475 -1.513 1.00 83.69 159 THR A O 1
ATOM 1248 N N . ILE A 1 160 ? 3.621 11.598 -0.527 1.00 85.06 160 ILE A N 1
ATOM 1249 C CA . ILE A 1 160 ? 3.702 10.406 -1.365 1.00 85.06 160 ILE A CA 1
ATOM 1250 C C . ILE A 1 160 ? 2.448 9.573 -1.130 1.00 85.06 160 ILE A C 1
ATOM 1252 O O . ILE A 1 160 ? 2.127 9.207 -0.005 1.00 85.06 160 ILE A O 1
ATOM 1256 N N . SER A 1 161 ? 1.722 9.329 -2.212 1.00 83.94 161 SER A N 1
ATOM 1257 C CA . SER A 1 161 ? 0.492 8.556 -2.200 1.00 83.94 161 SER A CA 1
ATOM 1258 C C . SER A 1 161 ? 0.711 7.087 -2.452 1.00 83.94 161 SER A C 1
ATOM 1260 O O . SER A 1 161 ? -0.023 6.273 -1.920 1.00 83.94 161 SER A O 1
ATOM 1262 N N . MET A 1 162 ? 1.656 6.777 -3.328 1.00 87.19 162 MET A N 1
ATOM 1263 C CA . MET A 1 162 ? 1.957 5.434 -3.787 1.00 87.19 162 MET A CA 1
ATOM 1264 C C . MET A 1 162 ? 3.340 5.477 -4.425 1.00 87.19 162 MET A C 1
ATOM 1266 O O . MET A 1 162 ? 3.622 6.409 -5.187 1.00 87.19 162 MET A O 1
ATOM 1270 N N . THR A 1 163 ? 4.167 4.476 -4.149 1.00 88.44 163 THR A N 1
ATOM 1271 C CA . THR A 1 163 ? 5.438 4.256 -4.842 1.00 88.44 163 THR A CA 1
ATOM 1272 C C . THR A 1 163 ? 5.507 2.841 -5.373 1.00 88.44 163 THR A C 1
ATOM 1274 O O . THR A 1 163 ? 4.919 1.919 -4.812 1.00 88.44 163 THR A O 1
ATOM 1277 N N . TYR A 1 164 ? 6.188 2.676 -6.498 1.00 90.19 164 TYR A N 1
ATOM 1278 C CA . TYR A 1 164 ? 6.496 1.370 -7.069 1.00 90.19 164 TYR A CA 1
ATOM 1279 C C . TYR A 1 164 ? 7.650 1.499 -8.059 1.00 90.19 164 TYR A C 1
ATOM 1281 O O . TYR A 1 164 ? 8.018 2.598 -8.478 1.00 90.19 164 TYR A O 1
ATOM 1289 N N . VAL A 1 165 ? 8.218 0.361 -8.446 1.00 91.12 165 VAL A N 1
ATOM 1290 C CA . VAL A 1 165 ? 9.282 0.296 -9.448 1.00 91.12 165 VAL A CA 1
ATOM 1291 C C . VAL A 1 165 ? 8.696 -0.150 -10.785 1.00 91.12 165 VAL A C 1
ATOM 1293 O O . VAL A 1 165 ? 7.836 -1.028 -10.837 1.00 91.12 165 VAL A O 1
ATOM 1296 N N . ALA A 1 166 ? 9.154 0.471 -11.868 1.00 93.25 166 ALA A N 1
ATOM 1297 C CA . ALA A 1 166 ? 8.788 0.134 -13.240 1.00 93.25 166 ALA A CA 1
ATOM 1298 C C . ALA A 1 166 ? 10.027 0.153 -14.143 1.00 93.25 166 ALA A C 1
ATOM 1300 O O . ALA A 1 166 ? 11.052 0.725 -13.770 1.00 93.25 166 ALA A O 1
ATOM 1301 N N . ASN A 1 167 ? 9.943 -0.413 -15.350 1.00 92.25 167 ASN A N 1
ATOM 1302 C CA . ASN A 1 167 ? 10.976 -0.169 -16.356 1.00 92.25 167 ASN A CA 1
ATOM 1303 C C . ASN A 1 167 ? 10.738 1.177 -17.047 1.00 92.25 167 ASN A C 1
ATOM 1305 O O . ASN A 1 167 ? 9.596 1.593 -17.247 1.00 92.25 167 ASN A O 1
ATOM 1309 N N . ARG A 1 168 ? 11.803 1.825 -17.533 1.00 90.19 168 ARG A N 1
ATOM 1310 C CA . ARG A 1 168 ? 11.687 3.022 -18.396 1.00 90.19 168 ARG A CA 1
ATOM 1311 C C . ARG A 1 168 ? 10.762 2.809 -19.600 1.00 90.19 168 ARG A C 1
ATOM 1313 O O . ARG A 1 168 ? 10.070 3.733 -20.016 1.00 90.19 168 ARG A O 1
ATOM 1320 N N . ASN A 1 169 ? 10.725 1.596 -20.145 1.00 91.19 169 ASN A N 1
ATOM 1321 C CA . ASN A 1 169 ? 9.871 1.267 -21.286 1.00 91.19 169 ASN A CA 1
ATOM 1322 C C . ASN A 1 169 ? 8.377 1.168 -20.917 1.00 91.19 169 ASN A C 1
ATOM 1324 O O . ASN A 1 169 ? 7.526 1.254 -21.800 1.00 91.19 169 ASN A O 1
ATOM 1328 N N . ASP A 1 170 ? 8.041 1.078 -19.626 1.00 93.25 170 ASP A N 1
ATOM 1329 C CA . ASP A 1 170 ? 6.662 1.030 -19.127 1.00 93.25 170 ASP A CA 1
ATOM 1330 C C . ASP A 1 170 ? 6.061 2.425 -18.872 1.00 93.25 170 ASP A C 1
ATOM 1332 O O . ASP A 1 170 ? 4.901 2.536 -18.464 1.00 93.25 170 ASP A O 1
ATOM 1336 N N . LEU A 1 171 ? 6.801 3.514 -19.126 1.00 92.38 171 LEU A N 1
ATOM 1337 C CA . LEU A 1 171 ? 6.362 4.874 -18.781 1.00 92.38 171 LEU A CA 1
ATOM 1338 C C . LEU A 1 171 ? 5.035 5.279 -19.438 1.00 92.38 171 LEU A C 1
ATOM 1340 O O . LEU A 1 171 ? 4.229 5.960 -18.807 1.00 92.38 171 LEU A O 1
ATOM 1344 N N . ASN A 1 172 ? 4.746 4.803 -20.651 1.00 93.69 172 ASN A N 1
ATOM 1345 C CA . ASN A 1 172 ? 3.442 5.031 -21.285 1.00 93.69 172 ASN A CA 1
ATOM 1346 C C . ASN A 1 172 ? 2.296 4.399 -20.477 1.00 93.69 172 ASN A C 1
ATOM 1348 O O . ASN A 1 172 ? 1.250 5.019 -20.278 1.00 93.69 172 ASN A O 1
ATOM 1352 N N . ARG A 1 173 ? 2.495 3.179 -19.963 1.00 94.06 173 ARG A N 1
ATOM 1353 C CA . ARG A 1 173 ? 1.516 2.475 -19.122 1.00 94.06 173 ARG A CA 1
ATOM 1354 C C . ARG A 1 173 ? 1.358 3.164 -17.766 1.00 94.06 173 ARG A C 1
ATOM 1356 O O . ARG A 1 173 ? 0.236 3.327 -17.289 1.00 94.06 173 ARG A O 1
ATOM 1363 N N . VAL A 1 174 ? 2.464 3.629 -17.184 1.00 94.38 174 VAL A N 1
ATOM 1364 C CA . VAL A 1 174 ? 2.478 4.430 -15.948 1.00 94.38 174 VAL A CA 1
ATOM 1365 C C . VAL A 1 174 ? 1.684 5.726 -16.113 1.00 94.38 174 VAL A C 1
ATOM 1367 O O . VAL A 1 174 ? 0.871 6.053 -15.249 1.00 94.38 174 VAL A O 1
ATOM 1370 N N . GLN A 1 175 ? 1.865 6.443 -17.225 1.00 93.94 175 GLN A N 1
ATOM 1371 C CA . GLN A 1 175 ? 1.143 7.686 -17.517 1.00 93.94 175 GLN A CA 1
ATOM 1372 C C . GLN A 1 175 ? -0.360 7.457 -17.706 1.00 93.94 175 GLN A C 1
ATOM 1374 O O . GLN A 1 175 ? -1.170 8.231 -17.197 1.00 93.94 175 GLN A O 1
ATOM 1379 N N . GLN A 1 176 ? -0.752 6.383 -18.398 1.00 94.06 176 GLN A N 1
ATOM 1380 C CA . GLN A 1 176 ? -2.164 6.015 -18.554 1.00 94.06 176 GLN A CA 1
ATOM 1381 C C . GLN A 1 176 ? -2.816 5.693 -17.206 1.00 94.06 176 GLN A C 1
ATOM 1383 O O . GLN A 1 176 ? -3.913 6.172 -16.914 1.00 94.06 176 GLN A O 1
ATOM 1388 N N . HIS A 1 177 ? -2.122 4.921 -16.368 1.00 94.44 177 HIS A N 1
ATOM 1389 C CA . HIS A 1 177 ? -2.575 4.601 -15.020 1.00 94.44 177 HIS A CA 1
ATOM 1390 C C . HIS A 1 177 ? -2.698 5.858 -14.144 1.00 94.44 177 HIS A C 1
ATOM 1392 O O . HIS A 1 177 ? -3.726 6.070 -13.505 1.00 94.44 177 HIS A O 1
ATOM 1398 N N . PHE A 1 178 ? -1.697 6.741 -14.187 1.00 93.12 178 PHE A N 1
ATOM 1399 C CA . PHE A 1 178 ? -1.707 8.018 -13.474 1.00 93.12 178 PHE A CA 1
ATOM 1400 C C . PHE A 1 178 ? -2.892 8.899 -13.890 1.00 93.12 178 PHE A C 1
ATOM 1402 O O . PHE A 1 178 ? -3.627 9.387 -13.034 1.00 93.12 178 PHE A O 1
ATOM 1409 N N . LYS A 1 179 ? -3.135 9.045 -15.199 1.00 91.50 179 LYS A N 1
ATOM 1410 C CA . LYS A 1 179 ? -4.269 9.820 -15.719 1.00 91.50 179 LYS A CA 1
ATOM 1411 C C . LYS A 1 179 ? -5.609 9.277 -15.219 1.00 91.50 179 LYS A C 1
ATOM 1413 O O . LYS A 1 179 ? -6.441 10.048 -14.754 1.00 91.50 179 LYS A O 1
ATOM 1418 N N . MET A 1 180 ? -5.788 7.956 -15.246 1.00 90.62 180 MET A N 1
ATOM 1419 C CA . MET A 1 180 ? -6.990 7.307 -14.716 1.00 90.62 180 MET A CA 1
ATOM 1420 C C . MET A 1 180 ? -7.219 7.637 -13.233 1.00 90.62 180 MET A C 1
ATOM 1422 O O . MET A 1 180 ? -8.358 7.874 -12.827 1.00 90.62 180 MET A O 1
ATOM 1426 N N . PHE A 1 181 ? -6.149 7.666 -12.430 1.00 90.00 181 PHE A N 1
ATOM 1427 C CA . PHE A 1 181 ? -6.224 8.047 -11.021 1.00 90.00 181 PHE A CA 1
ATOM 1428 C C . PHE A 1 181 ? -6.607 9.519 -10.864 1.00 90.00 181 PHE A C 1
ATOM 1430 O O . PHE A 1 181 ? -7.545 9.802 -10.127 1.00 90.00 181 PHE A O 1
ATOM 1437 N N . CYS A 1 182 ? -5.974 10.443 -11.589 1.00 88.00 182 CYS A N 1
ATOM 1438 C CA . CYS A 1 182 ? -6.344 11.863 -11.559 1.00 88.00 182 CYS A CA 1
ATOM 1439 C C . CYS A 1 182 ? -7.824 12.087 -11.908 1.00 88.00 182 CYS A C 1
ATOM 1441 O O . CYS A 1 182 ? -8.529 12.786 -11.180 1.00 88.00 182 CYS A O 1
ATOM 1443 N N . ASP A 1 183 ? -8.307 11.450 -12.978 1.00 85.81 183 ASP A N 1
ATOM 1444 C CA . ASP A 1 183 ? -9.670 11.644 -13.482 1.00 85.81 183 ASP A CA 1
ATOM 1445 C C . ASP A 1 183 ? -10.734 11.123 -12.499 1.00 85.81 183 ASP A C 1
ATOM 1447 O O . ASP A 1 183 ? -11.803 11.715 -12.352 1.00 85.81 183 ASP A O 1
ATOM 1451 N N . ARG A 1 184 ? -10.456 10.008 -11.811 1.00 81.25 184 ARG A N 1
ATOM 1452 C CA . ARG A 1 184 ? -11.439 9.327 -10.951 1.00 81.25 184 ARG A CA 1
ATOM 1453 C C . ARG A 1 184 ? -11.334 9.679 -9.472 1.00 81.25 184 ARG A C 1
ATOM 1455 O O . ARG A 1 184 ? -12.319 9.552 -8.749 1.00 81.25 184 ARG A O 1
ATOM 1462 N N . ALA A 1 185 ? -10.159 10.083 -8.998 1.00 72.88 185 ALA A N 1
ATOM 1463 C CA . ALA A 1 185 ? -9.937 10.318 -7.576 1.00 72.88 185 ALA A CA 1
ATOM 1464 C C . ALA A 1 185 ? -10.536 11.643 -7.085 1.00 72.88 185 ALA A C 1
ATOM 1466 O O . ALA A 1 185 ? -10.719 11.822 -5.878 1.00 72.88 185 ALA A O 1
ATOM 1467 N N . GLY A 1 186 ? -10.826 12.575 -8.004 1.00 74.19 186 GLY A N 1
ATOM 1468 C CA . GLY A 1 186 ? -11.243 13.933 -7.654 1.00 74.19 186 GLY A CA 1
ATOM 1469 C C . GLY A 1 186 ? -10.189 14.676 -6.823 1.00 74.19 186 GLY A C 1
ATOM 1470 O O . GLY A 1 186 ? -10.532 15.577 -6.063 1.00 74.19 186 GLY A O 1
ATOM 1471 N N . ILE A 1 187 ? -8.921 14.263 -6.926 1.00 76.94 187 ILE A N 1
ATOM 1472 C CA . ILE A 1 187 ? -7.767 14.850 -6.240 1.00 76.94 187 ILE A CA 1
ATOM 1473 C C . ILE A 1 187 ? -6.657 15.120 -7.246 1.00 76.94 187 ILE A C 1
ATOM 1475 O O . ILE A 1 187 ? -6.484 14.393 -8.224 1.00 76.94 187 ILE A O 1
ATOM 1479 N N . LEU A 1 188 ? -5.903 16.184 -6.989 1.00 85.62 188 LEU A N 1
ATOM 1480 C CA . LEU A 1 188 ? -4.775 16.575 -7.820 1.00 85.62 188 LEU A CA 1
ATOM 1481 C C . LEU A 1 188 ? -3.549 15.761 -7.414 1.00 85.62 188 LEU A C 1
ATOM 1483 O O . LEU A 1 188 ? -3.060 15.888 -6.289 1.00 85.62 188 LEU A O 1
ATOM 1487 N N . LEU A 1 189 ? -3.069 14.937 -8.343 1.00 89.50 189 LEU A N 1
ATOM 1488 C CA . LEU A 1 189 ? -1.834 14.183 -8.194 1.00 89.50 189 LEU A CA 1
ATOM 1489 C C . LEU A 1 189 ? -0.717 14.781 -9.052 1.00 89.50 189 LEU A C 1
ATOM 1491 O O . LEU A 1 189 ? -0.973 15.396 -10.088 1.00 89.50 189 LEU A O 1
ATOM 1495 N N . GLU A 1 190 ? 0.519 14.552 -8.629 1.00 92.56 190 GLU A N 1
ATOM 1496 C CA . GLU A 1 190 ? 1.743 14.792 -9.395 1.00 92.56 190 GLU A CA 1
ATOM 1497 C C . GLU A 1 190 ? 2.487 13.469 -9.595 1.00 92.56 190 GLU A C 1
ATOM 1499 O O . GLU A 1 190 ? 2.421 12.579 -8.742 1.00 92.56 190 GLU A O 1
ATOM 1504 N N . LEU A 1 191 ? 3.139 13.327 -10.750 1.00 92.38 191 LEU A N 1
ATOM 1505 C CA . LEU A 1 191 ? 3.884 12.133 -11.137 1.00 92.38 191 LEU A CA 1
ATOM 1506 C C . LEU A 1 191 ? 5.378 12.434 -11.102 1.00 92.38 191 LEU A C 1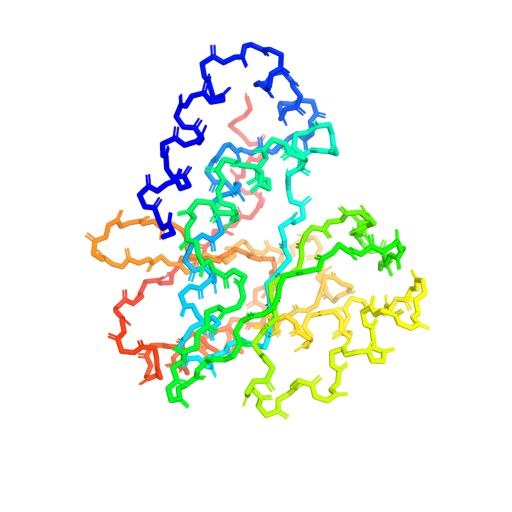
ATOM 1508 O O . LEU A 1 191 ? 5.859 13.227 -11.911 1.00 92.38 191 LEU A O 1
ATOM 1512 N N . ASP A 1 192 ? 6.097 11.711 -10.253 1.00 91.38 192 ASP A N 1
ATOM 1513 C CA . ASP A 1 192 ? 7.552 11.730 -10.220 1.00 91.38 192 ASP A CA 1
ATOM 1514 C C . ASP A 1 192 ? 8.125 10.436 -10.785 1.00 91.38 192 ASP A C 1
ATOM 1516 O O . ASP A 1 192 ? 7.636 9.338 -10.504 1.00 91.38 192 ASP A O 1
ATOM 1520 N N . VAL A 1 193 ? 9.210 10.581 -11.544 1.00 91.50 193 VAL A N 1
ATOM 1521 C CA . VAL A 1 193 ? 9.995 9.477 -12.098 1.00 91.50 193 VAL A CA 1
ATOM 1522 C C . VAL A 1 193 ? 11.455 9.709 -11.729 1.00 91.50 193 VAL A C 1
ATOM 1524 O O . VAL A 1 193 ? 12.071 10.664 -12.205 1.00 91.50 193 VAL A O 1
ATOM 1527 N N . ALA A 1 194 ? 12.015 8.848 -10.882 1.00 87.56 194 ALA A N 1
ATOM 1528 C CA . ALA A 1 194 ? 13.403 8.933 -10.437 1.00 87.56 194 ALA A CA 1
ATOM 1529 C C . ALA A 1 194 ? 14.220 7.735 -10.936 1.00 87.56 194 ALA A C 1
ATOM 1531 O O . ALA A 1 194 ? 13.769 6.591 -10.908 1.00 87.56 194 ALA A O 1
ATOM 1532 N N . ASN A 1 195 ? 15.454 7.986 -11.376 1.00 76.56 195 ASN A N 1
ATOM 1533 C CA . ASN A 1 195 ? 16.363 6.918 -11.787 1.00 76.56 195 ASN A CA 1
ATOM 1534 C C . ASN A 1 195 ? 16.969 6.249 -10.549 1.00 76.56 195 ASN A C 1
ATOM 1536 O O . ASN A 1 195 ? 17.571 6.922 -9.707 1.00 76.56 195 ASN A O 1
ATOM 1540 N N . LEU A 1 196 ? 16.866 4.922 -10.456 1.00 65.38 196 LEU A N 1
ATOM 1541 C CA . LEU A 1 196 ? 17.455 4.180 -9.339 1.00 65.38 196 LEU A CA 1
ATOM 1542 C C . LEU A 1 196 ? 18.990 4.118 -9.434 1.00 65.38 196 LEU A C 1
ATOM 1544 O O . LEU A 1 196 ? 19.665 4.201 -8.412 1.00 65.38 196 LEU A O 1
ATOM 1548 N N . SER A 1 197 ? 19.551 4.133 -10.650 1.00 53.25 197 SER A N 1
ATOM 1549 C CA . SER A 1 197 ? 21.004 4.150 -10.893 1.00 53.25 197 SER A CA 1
ATOM 1550 C C . SER A 1 197 ? 21.726 5.424 -10.431 1.00 53.25 197 SER A C 1
ATOM 1552 O O . SER A 1 197 ? 22.946 5.431 -10.317 1.00 53.25 197 SER A O 1
ATOM 1554 N N . SER A 1 198 ? 21.003 6.509 -10.130 1.00 45.12 198 SER A N 1
ATOM 1555 C CA . SER A 1 198 ? 21.597 7.756 -9.616 1.00 45.12 198 SER A CA 1
ATOM 1556 C C . SER A 1 198 ? 21.688 7.841 -8.087 1.00 45.12 198 SER A C 1
ATOM 1558 O O . SER A 1 198 ? 22.244 8.811 -7.577 1.00 45.12 198 SER A O 1
ATOM 1560 N N . ARG A 1 199 ? 21.158 6.862 -7.336 1.00 47.62 199 ARG A N 1
ATOM 1561 C CA . ARG A 1 199 ? 21.179 6.885 -5.857 1.00 47.62 199 ARG A CA 1
ATOM 1562 C C . ARG A 1 199 ? 22.365 6.158 -5.218 1.00 47.62 199 ARG A C 1
ATOM 1564 O O . ARG A 1 199 ? 22.590 6.337 -4.026 1.00 47.62 199 ARG A O 1
ATOM 1571 N N . GLU A 1 200 ? 23.169 5.414 -5.977 1.00 39.12 200 GLU A N 1
ATOM 1572 C CA . GLU A 1 200 ? 24.379 4.763 -5.441 1.00 39.12 200 GLU A CA 1
ATOM 1573 C C . GLU A 1 200 ? 25.527 5.744 -5.118 1.00 39.12 200 GLU A C 1
ATOM 1575 O O . GLU A 1 200 ? 26.510 5.347 -4.504 1.00 39.12 200 GLU A O 1
ATOM 1580 N N . GLY A 1 201 ? 25.391 7.035 -5.455 1.00 31.12 201 GLY A N 1
ATOM 1581 C CA . GLY A 1 201 ? 26.382 8.084 -5.164 1.00 31.12 201 GLY A CA 1
ATOM 1582 C C . GLY A 1 201 ? 26.079 8.989 -3.960 1.00 31.12 201 GLY A C 1
ATOM 1583 O O . GLY A 1 201 ? 26.782 9.977 -3.774 1.00 31.12 201 GLY A O 1
ATOM 1584 N N . ALA A 1 202 ? 25.033 8.703 -3.176 1.00 29.84 202 ALA A N 1
ATOM 1585 C CA . ALA A 1 202 ? 24.634 9.509 -2.013 1.00 29.84 202 ALA A CA 1
ATOM 1586 C C . ALA A 1 202 ? 24.316 8.631 -0.786 1.00 29.84 202 ALA A C 1
ATOM 1588 O O . ALA A 1 202 ? 23.282 8.813 -0.141 1.00 29.84 202 ALA A O 1
ATOM 1589 N N . ARG A 1 203 ? 25.177 7.641 -0.521 1.00 33.03 203 ARG A N 1
ATOM 1590 C CA . ARG A 1 203 ? 25.236 6.930 0.763 1.00 33.03 203 ARG A CA 1
ATOM 1591 C C . ARG A 1 203 ? 26.225 7.620 1.689 1.00 33.03 203 ARG A C 1
ATOM 1593 O O . ARG A 1 203 ? 27.313 7.978 1.189 1.00 33.03 203 ARG A O 1
#

pLDDT: mean 88.75, std 10.99, range [29.84, 98.0]

Organism: Beta vulgaris subsp. vulgaris (NCBI:txid3555)

Sequence (203 aa):
FRKIEDACWSTLVANDDFVQCLDAKGVRSDALRIHAEILFCLRGLKAVVIASEIPARYRGYFWDNVVVPSGIDGFKSDQAEIVVRQLDQLQSPCLDLSGSLVFINIRHSFYPQVGPNLFSRPSVSDSTLARLLNYPVALDTVVPDQAVEIAYRLKECGTISMTYVANRNDLNRVQQHFKMFCDRAGILLELDVANLSSREGAR

Secondary structure (DSSP, 8-state):
-HHHHHHHHHHHTT-HHHHHHHHTTT--GGGG--HHHHHHHHTTS-SEEEETTS-HHHHHHHIIIIIHHHT-TT-B-SS-BEEEEE-SS-B-SS-B-TT-EEEEETTSTTHHHHHHHHTS-SB--HHHHHHHTT-SS-GGG--GGGEEEEEEEETTT--EEEEEEEEGGGHHHHHHHHHHHHHHHSS-EEEEEEEGGGSTT--